Protein AF-A0A812M7G9-F1 (afdb_monomer)

Mean predicted aligned error: 6.74 Å

pLDDT: mean 88.3, std 17.23, range [27.89, 98.81]

Nearest PDB structures (foldseek):
  7xpu-assembly1_A  TM=7.728E-01  e=9.117E-10  Marinactinospora thermotolerans
  7xpt-assembly1_A  TM=7.172E-01  e=1.247E-09  Marinactinospora thermotolerans
  8hl8-assembly1_A  TM=7.188E-01  e=1.817E-09  Marinactinospora thermotolerans

Organism: NCBI:txid1628268

Secondary structure (DSSP, 8-state):
-PPPEE---GGGG-BTTSS---TT--GGGTT-GGGT--PPPP-B-SS--SEEEEEEESS-S--HHHHHHS-S---B--SPTT--S---EE--TTEE----STTEEEPGGGGGGGPPPSSS-HHHHHHHHHHHHHHHHGGGT--EEEEEEEEE-------HHHHHHHTHHHHHHHHHHHHHHHH-----SSHHHHHHHHHHHHHTTTSS-HHHHHHHHHHHHHHHHTT--PPPP-TT----B-TT-----------

Foldseek 3Di:
DDAFAAAFCQVVLPKPFPQAGAALRAPVCSPPCSRYVDDDADFDAPDPFQKEAEFAFFDTRGALVCVVPGDTDMFGPFDDDVPPDGDKDWQDPRYAGFGAPPRMDGHLQLPLLPDWADQAQPSCTRRLSRLLSQLLCVQQLHTYMYTYHPYYDDDDDDPSVVRNVSSVCSHPCSSVSSRCSSPDDDPDQASLVVQLVSQVVCCVVPVHHPVRSVVSVVSSVVCVVVPRDHGGGPPPDNDGQHPPRDDDPDDDDDD

Sequence (255 aa):
TAQPGLLNPYPSFRPTCGHIWPRGFPLDFVQSPQTFNRSLLHAQLSRPPAIQQFLADEDPDVDAIFRLTRPLPCSFQGPGPGEGRPQVVAVPPQFFTPYNAQCTVHLYEAFWGLLLPVTVHGRVSDIWRAYLTQKLLWDVGQVVTFMPSHVVHDRVAHDYLKDFQSEGDLQLKSTALVSFLARWSSDAPTLVERIEQLWAALYMRGFVELGDVRLAQAWIRDLISVGYDFPELQLGKIMWVPADGMPSSDEKHEL

Radius of gyration: 18.34 Å; Cα contacts (8 Å, |Δi|>4): 389; chains: 1; bounding box: 49×48×45 Å

InterPro domains:
  IPR005049 STELLO-like [PF03385] (123-234)
  IPR005049 STELLO-like [PTHR31362] (4-234)

Solvent-accessible surface area (backbone atoms only — not comparable to full-atom values): 14989 Å² total; per-residue (Å²): 132,88,75,55,44,48,46,44,67,55,59,76,34,46,40,72,63,55,87,66,58,49,34,51,48,38,63,94,45,73,84,39,55,83,29,58,70,68,88,84,75,76,74,49,71,98,58,83,63,27,29,40,38,38,40,36,19,42,54,44,72,48,37,34,67,55,64,73,74,45,81,74,65,30,39,53,66,44,46,57,97,89,48,94,54,80,58,68,46,68,50,54,80,76,41,48,59,46,45,64,73,68,65,42,49,66,36,81,83,33,49,86,52,69,61,61,48,74,72,46,48,80,76,36,13,40,35,54,26,30,53,56,36,53,63,53,29,40,44,48,53,43,39,48,27,41,38,54,57,82,44,75,41,90,73,78,90,69,64,47,70,59,48,38,62,52,32,45,63,28,70,74,36,30,56,61,50,49,47,46,57,67,72,58,81,77,87,59,89,44,52,70,56,42,52,54,52,50,43,47,53,35,33,80,68,69,75,41,42,72,68,34,40,54,48,50,53,47,52,53,51,51,39,55,73,75,64,57,80,76,60,64,67,33,80,92,60,81,69,74,48,56,88,80,78,66,84,82,88,66,100,66,98,78,134

Structure (mmCIF, N/CA/C/O backbone):
data_AF-A0A812M7G9-F1
#
_entry.id   AF-A0A812M7G9-F1
#
loop_
_atom_site.group_PDB
_atom_site.id
_atom_site.type_symbol
_atom_site.label_atom_id
_atom_site.label_alt_id
_atom_site.label_comp_id
_atom_site.label_asym_id
_atom_site.label_entity_id
_atom_site.label_seq_id
_atom_site.pdbx_PDB_ins_code
_atom_site.Cartn_x
_atom_site.Cartn_y
_atom_site.Cartn_z
_atom_site.occupancy
_atom_site.B_iso_or_equiv
_atom_site.auth_seq_id
_atom_site.auth_comp_id
_atom_site.auth_asym_id
_atom_site.auth_atom_id
_atom_site.pdbx_PDB_model_num
ATOM 1 N N . THR A 1 1 ? -13.072 18.469 -9.358 1.00 46.44 1 THR A N 1
ATOM 2 C CA . THR A 1 1 ? -12.907 17.145 -8.719 1.00 46.44 1 THR A CA 1
ATOM 3 C C . THR A 1 1 ? -11.446 16.994 -8.350 1.00 46.44 1 THR A C 1
ATOM 5 O O . THR A 1 1 ? -10.609 17.144 -9.229 1.00 46.44 1 THR A O 1
ATOM 8 N N . ALA A 1 2 ? -11.113 16.819 -7.068 1.00 54.00 2 ALA A N 1
ATOM 9 C CA . ALA A 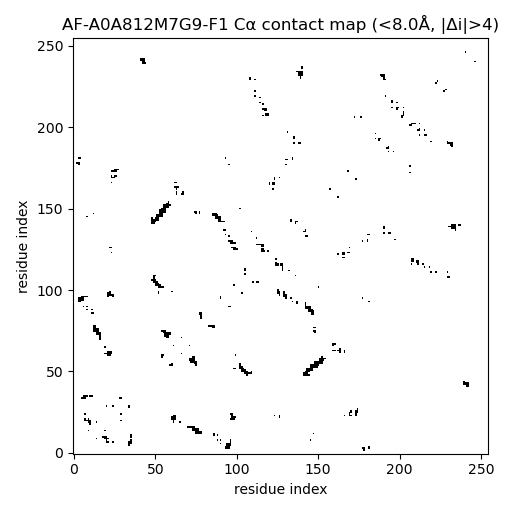1 2 ? -9.714 16.660 -6.664 1.00 54.00 2 ALA A CA 1
ATOM 10 C C . ALA A 1 2 ? -9.183 15.309 -7.175 1.00 54.00 2 ALA A C 1
ATOM 12 O O . ALA A 1 2 ? -9.819 14.275 -6.961 1.00 54.00 2 ALA A O 1
ATOM 13 N N . GLN A 1 3 ? -8.072 15.345 -7.909 1.00 69.25 3 GLN A N 1
ATOM 14 C CA . GLN A 1 3 ? -7.326 14.159 -8.331 1.00 69.25 3 GLN A CA 1
ATOM 15 C C . GLN A 1 3 ? -6.758 13.448 -7.088 1.00 69.25 3 GLN A C 1
ATOM 17 O O . GLN A 1 3 ? -6.395 14.141 -6.134 1.00 69.25 3 GLN A O 1
ATOM 22 N N . PRO A 1 4 ? -6.688 12.104 -7.056 1.00 80.88 4 PRO A N 1
ATOM 23 C CA . PRO A 1 4 ? -6.070 11.402 -5.937 1.00 80.88 4 PRO A CA 1
ATOM 24 C C . PRO A 1 4 ? -4.587 11.776 -5.809 1.00 80.88 4 PRO A C 1
ATOM 26 O O . PRO A 1 4 ? -3.883 11.887 -6.814 1.00 80.88 4 PRO A O 1
ATOM 29 N N . GLY A 1 5 ? -4.098 11.932 -4.577 1.00 92.62 5 GLY A N 1
ATOM 30 C CA . GLY A 1 5 ? -2.663 12.028 -4.330 1.00 92.62 5 GLY A CA 1
ATOM 31 C C . GLY A 1 5 ? -2.001 10.690 -4.654 1.00 92.62 5 GLY A C 1
ATOM 32 O O . GLY A 1 5 ? -2.386 9.649 -4.121 1.00 92.62 5 GLY A O 1
ATOM 33 N N . LEU A 1 6 ? -1.014 10.706 -5.544 1.00 96.81 6 LEU A N 1
ATOM 34 C CA . LEU A 1 6 ? -0.229 9.537 -5.931 1.00 96.81 6 LEU A CA 1
ATOM 35 C C . LEU A 1 6 ? 1.251 9.868 -5.803 1.00 96.81 6 LEU A C 1
ATOM 37 O O . LEU A 1 6 ? 1.696 10.915 -6.278 1.00 96.81 6 LEU A O 1
ATOM 41 N N . LEU A 1 7 ? 1.997 8.969 -5.168 1.00 95.88 7 LEU A N 1
ATOM 42 C CA . LEU A 1 7 ? 3.441 9.082 -5.003 1.00 95.88 7 LEU A CA 1
ATOM 43 C C . LEU A 1 7 ? 4.091 7.787 -5.479 1.00 95.88 7 LEU A C 1
ATOM 45 O O . LEU A 1 7 ? 3.759 6.708 -4.997 1.00 95.88 7 LEU A O 1
ATOM 49 N N . ASN A 1 8 ? 5.024 7.887 -6.413 1.00 96.44 8 ASN A N 1
ATOM 50 C CA . ASN A 1 8 ? 5.900 6.794 -6.789 1.00 96.44 8 ASN A CA 1
ATOM 51 C C . ASN A 1 8 ? 7.257 7.011 -6.099 1.00 96.44 8 ASN A C 1
ATOM 53 O O . ASN A 1 8 ? 8.002 7.903 -6.510 1.00 96.44 8 ASN A O 1
ATOM 57 N N . PRO A 1 9 ? 7.585 6.232 -5.054 1.00 94.31 9 PRO A N 1
ATOM 58 C CA . PRO A 1 9 ? 8.793 6.444 -4.271 1.00 94.31 9 PRO A CA 1
ATOM 59 C C . PRO A 1 9 ? 10.028 5.814 -4.917 1.00 94.31 9 PRO A C 1
ATOM 61 O O . PRO A 1 9 ? 11.139 6.193 -4.568 1.00 94.31 9 PRO A O 1
ATOM 64 N N . TYR A 1 10 ? 9.876 4.869 -5.856 1.00 94.44 10 TYR A N 1
ATOM 65 C CA . TYR A 1 10 ? 11.010 4.113 -6.400 1.00 94.44 10 TYR A CA 1
ATOM 66 C C . TYR A 1 10 ? 12.091 5.001 -7.047 1.00 94.44 10 TYR A C 1
ATOM 68 O O . TYR A 1 10 ? 13.270 4.738 -6.806 1.00 94.44 10 TYR A O 1
ATOM 76 N N . PRO A 1 11 ? 11.757 6.070 -7.805 1.00 92.44 11 PRO A N 1
ATOM 77 C CA . PRO A 1 11 ? 12.760 6.964 -8.386 1.00 92.44 11 PRO A CA 1
ATOM 78 C C . PRO A 1 11 ? 13.667 7.646 -7.358 1.00 92.44 11 PRO A C 1
ATOM 80 O O . PRO A 1 11 ? 14.820 7.934 -7.675 1.00 92.44 11 PRO A O 1
ATOM 83 N N . SER A 1 12 ? 13.195 7.847 -6.121 1.00 90.38 12 SER A N 1
ATOM 84 C CA . SER A 1 12 ? 14.027 8.379 -5.040 1.00 90.38 12 SER A CA 1
ATOM 85 C C . SER A 1 12 ? 15.227 7.471 -4.757 1.00 90.38 12 SER A C 1
ATOM 87 O O . SER A 1 12 ? 16.313 7.975 -4.525 1.00 90.38 12 SER A O 1
ATOM 89 N N . PHE A 1 13 ? 15.083 6.153 -4.915 1.00 91.25 13 PHE A N 1
ATOM 90 C CA . PHE A 1 13 ? 16.122 5.157 -4.626 1.00 91.25 13 PHE A CA 1
ATOM 91 C C . PHE A 1 13 ? 17.099 4.899 -5.781 1.00 91.25 13 PHE A C 1
ATOM 93 O O . PHE A 1 13 ? 17.851 3.922 -5.747 1.00 91.25 13 PHE A O 1
ATOM 100 N N . ARG A 1 14 ? 17.101 5.771 -6.797 1.00 91.00 14 ARG A N 1
ATOM 101 C CA . ARG A 1 14 ? 18.083 5.790 -7.897 1.00 91.00 14 ARG A CA 1
ATOM 102 C C . ARG A 1 14 ? 18.213 4.418 -8.585 1.00 91.00 14 ARG A C 1
ATOM 104 O O . ARG A 1 14 ? 19.267 3.780 -8.518 1.00 91.00 14 ARG A O 1
ATOM 111 N N . PRO A 1 15 ? 17.123 3.950 -9.217 1.00 93.56 15 PRO A N 1
ATOM 112 C CA . PRO A 1 15 ? 17.086 2.675 -9.929 1.00 93.56 15 PRO A CA 1
ATOM 113 C C . PRO A 1 15 ? 18.051 2.658 -11.124 1.00 93.56 15 PRO A C 1
ATOM 115 O O . PRO A 1 15 ? 18.134 3.623 -11.887 1.00 93.56 15 PRO A O 1
ATOM 118 N N . THR A 1 16 ? 18.730 1.532 -11.349 1.00 95.06 16 THR A N 1
ATOM 119 C CA . THR A 1 16 ? 19.663 1.348 -12.479 1.00 95.06 16 THR A CA 1
ATOM 120 C C . THR A 1 16 ? 18.968 1.226 -13.834 1.00 95.06 16 THR A C 1
ATOM 122 O O . THR A 1 16 ? 19.580 1.488 -14.867 1.00 95.06 16 THR A O 1
ATOM 125 N N . CYS A 1 17 ? 17.685 0.862 -13.846 1.00 94.44 17 CYS A N 1
ATOM 126 C CA . CYS A 1 17 ? 16.910 0.634 -15.063 1.00 94.44 17 CYS A CA 1
ATOM 127 C C . CYS A 1 17 ? 16.175 1.883 -15.585 1.00 94.44 17 CYS A C 1
ATOM 129 O O . CYS A 1 17 ? 15.384 1.781 -16.527 1.00 94.44 17 CYS A O 1
ATOM 131 N N . GLY A 1 18 ? 16.413 3.059 -14.996 1.00 92.94 18 GLY A N 1
ATOM 132 C CA . GLY A 1 18 ? 15.733 4.307 -15.344 1.00 92.94 18 GLY A CA 1
ATOM 133 C C . GLY A 1 18 ? 14.362 4.425 -14.677 1.00 92.94 18 GLY A C 1
ATOM 134 O O . GLY A 1 18 ? 14.199 4.073 -13.516 1.00 92.94 18 GLY A O 1
ATOM 135 N N . HIS A 1 19 ? 13.359 4.933 -15.402 1.00 94.62 19 HIS A N 1
ATOM 136 C CA . HIS A 1 19 ? 12.000 5.102 -14.863 1.00 94.62 19 HIS A CA 1
ATOM 137 C C . HIS A 1 19 ? 11.467 3.784 -14.279 1.00 94.62 19 HIS A C 1
ATOM 139 O O . HIS A 1 19 ? 11.717 2.747 -14.866 1.00 94.62 19 HIS A O 1
ATOM 145 N N . ILE A 1 20 ? 10.744 3.741 -13.172 1.00 96.62 20 ILE A N 1
ATOM 146 C CA . ILE A 1 20 ? 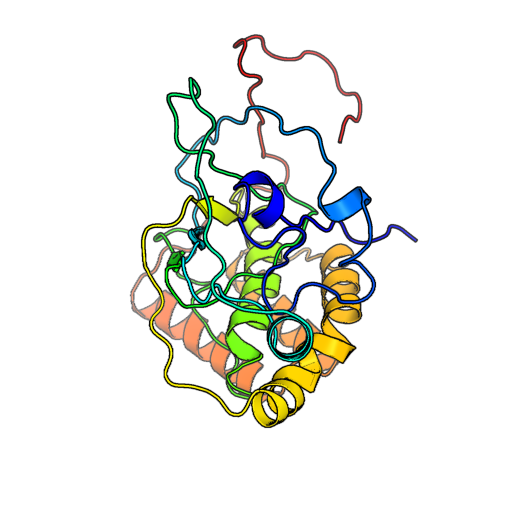10.226 2.477 -12.601 1.00 96.62 20 ILE A CA 1
ATOM 147 C C . ILE A 1 20 ? 9.095 2.817 -11.639 1.00 96.62 20 ILE A C 1
ATOM 149 O O . ILE A 1 20 ? 9.083 3.914 -11.084 1.00 96.62 20 ILE A O 1
ATOM 153 N N . TRP A 1 21 ? 8.150 1.906 -11.442 1.00 97.56 21 TRP A N 1
ATOM 154 C CA . TRP A 1 21 ? 7.032 2.076 -10.520 1.00 97.56 21 TRP A CA 1
ATOM 155 C C . TRP A 1 21 ? 6.683 0.738 -9.851 1.00 97.56 21 TRP A C 1
ATOM 157 O O . TRP A 1 21 ? 6.931 -0.316 -10.443 1.00 97.56 21 TRP A O 1
ATOM 167 N N . PRO A 1 22 ? 6.118 0.763 -8.632 1.00 97.25 22 PRO A N 1
ATOM 168 C CA . PRO A 1 22 ? 5.677 -0.448 -7.948 1.00 97.25 22 PRO A CA 1
ATOM 169 C C . PRO A 1 22 ? 4.498 -1.107 -8.670 1.00 97.25 22 PRO A C 1
ATOM 171 O O . PRO A 1 22 ? 3.661 -0.430 -9.280 1.00 97.25 22 PRO A O 1
ATOM 174 N N . ARG A 1 23 ? 4.389 -2.433 -8.555 1.00 97.62 23 ARG A N 1
ATOM 175 C CA . ARG A 1 23 ? 3.269 -3.197 -9.110 1.00 97.62 23 ARG A CA 1
ATOM 176 C C . ARG A 1 23 ? 1.921 -2.635 -8.656 1.00 97.62 23 ARG A C 1
ATOM 178 O O . ARG A 1 23 ? 1.675 -2.416 -7.474 1.00 97.62 23 ARG A O 1
ATOM 185 N N . GLY A 1 24 ? 1.026 -2.451 -9.623 1.00 97.62 24 GLY A N 1
ATOM 186 C CA . GLY A 1 24 ? -0.335 -1.976 -9.392 1.00 97.62 24 GLY A CA 1
ATOM 187 C C . GLY A 1 24 ? -0.472 -0.468 -9.210 1.00 97.62 24 GLY A C 1
ATOM 188 O O . GLY A 1 24 ? -1.573 -0.005 -8.906 1.00 97.62 24 GLY A O 1
ATOM 189 N N . PHE A 1 25 ? 0.601 0.298 -9.443 1.00 98.25 25 PHE A N 1
ATOM 190 C CA . PHE A 1 25 ? 0.514 1.752 -9.547 1.00 98.25 25 PHE A CA 1
ATOM 191 C C . PHE A 1 25 ? -0.445 2.131 -10.691 1.00 98.25 25 PHE A C 1
ATOM 193 O O . PHE A 1 25 ? -0.408 1.475 -11.733 1.00 98.25 25 PHE A O 1
ATOM 200 N N . PRO A 1 26 ? -1.306 3.157 -10.540 1.00 97.75 26 PRO A N 1
ATOM 201 C CA . PRO A 1 26 ? -2.232 3.561 -11.596 1.00 97.75 26 PRO A CA 1
ATOM 202 C C . PRO A 1 26 ? -1.511 3.846 -12.921 1.00 97.75 26 PRO A C 1
ATOM 204 O O . PRO A 1 26 ? -0.692 4.764 -13.008 1.00 97.75 26 PRO A O 1
ATOM 207 N N . LEU A 1 27 ? -1.798 3.040 -13.949 1.00 96.50 27 LEU A N 1
ATOM 208 C CA . LEU A 1 27 ? -1.059 3.051 -15.219 1.00 96.50 27 LEU A CA 1
ATOM 209 C C . LEU A 1 27 ? -1.180 4.371 -15.983 1.00 96.50 27 LEU A C 1
ATOM 211 O O . LEU A 1 27 ? -0.235 4.792 -16.641 1.00 96.50 27 LEU A O 1
ATOM 215 N N . ASP A 1 28 ? -2.307 5.063 -15.864 1.00 95.50 28 ASP A N 1
ATOM 216 C CA . ASP A 1 28 ? -2.516 6.399 -16.428 1.00 95.50 28 ASP A CA 1
ATOM 217 C C . ASP A 1 28 ? -1.677 7.491 -15.738 1.00 95.50 28 ASP A C 1
ATOM 219 O O . ASP A 1 28 ? -1.545 8.595 -16.267 1.00 95.50 28 ASP A O 1
ATOM 223 N N . PHE A 1 29 ? -1.036 7.174 -14.608 1.00 96.19 29 PHE A N 1
ATOM 224 C CA . PHE A 1 29 ? -0.162 8.080 -13.867 1.00 96.19 29 PHE A CA 1
ATOM 225 C C . PHE A 1 29 ? 1.314 7.677 -13.872 1.00 96.19 29 PHE A C 1
ATOM 227 O O . PHE A 1 29 ? 2.135 8.471 -13.413 1.00 96.19 29 PHE A O 1
ATOM 234 N N . VAL A 1 30 ? 1.706 6.516 -14.416 1.00 95.69 30 VAL A N 1
ATOM 235 C CA . VAL A 1 30 ? 3.122 6.088 -14.367 1.00 95.69 30 VAL A CA 1
ATOM 236 C C . VAL A 1 30 ? 4.045 7.069 -15.087 1.00 95.69 30 VAL A C 1
ATOM 238 O O . VAL A 1 30 ? 5.176 7.245 -14.663 1.00 95.69 30 VAL A O 1
ATOM 241 N N . GLN A 1 31 ? 3.578 7.749 -16.138 1.00 95.12 31 GLN A N 1
ATOM 242 C CA . GLN A 1 31 ? 4.352 8.768 -16.865 1.00 95.12 31 GLN A CA 1
ATOM 243 C C . GLN A 1 31 ? 4.171 10.188 -16.309 1.00 95.12 31 GLN A C 1
ATOM 245 O O . GLN A 1 31 ? 4.804 11.119 -16.798 1.00 95.12 31 GLN A O 1
ATOM 250 N N . SER A 1 32 ? 3.303 10.379 -15.313 1.00 94.94 32 SER A N 1
ATOM 251 C CA . SER A 1 32 ? 2.969 11.694 -14.767 1.00 94.94 32 SER A CA 1
ATOM 252 C C . SER A 1 32 ? 4.104 12.204 -13.872 1.00 94.94 32 SER A C 1
ATOM 254 O O . SER A 1 32 ? 4.297 11.648 -12.783 1.00 94.94 32 SER A O 1
ATOM 256 N N . PRO A 1 33 ? 4.839 13.271 -14.258 1.00 92.38 33 PRO A N 1
ATOM 257 C CA . PRO A 1 33 ? 5.947 13.786 -13.453 1.00 92.38 33 PRO A CA 1
ATOM 258 C C . PRO A 1 33 ? 5.509 14.214 -12.054 1.00 92.38 33 PRO A C 1
ATOM 260 O O . PRO A 1 33 ? 6.292 14.150 -11.116 1.00 92.38 33 PRO A O 1
ATOM 263 N N . GLN A 1 34 ? 4.240 14.579 -11.873 1.00 91.56 34 GLN A N 1
ATOM 264 C CA . GLN A 1 34 ? 3.671 14.941 -10.577 1.00 91.56 34 GLN A CA 1
ATOM 265 C C . GLN A 1 34 ? 3.667 13.781 -9.569 1.00 91.56 34 GLN A C 1
ATOM 267 O O . GLN A 1 34 ? 3.427 14.021 -8.387 1.00 91.56 34 GLN A O 1
ATOM 272 N N . THR A 1 35 ? 3.911 12.541 -9.992 1.00 92.81 35 THR A N 1
ATOM 273 C CA . THR A 1 35 ? 3.952 11.388 -9.081 1.00 92.81 35 THR A CA 1
ATOM 274 C C . THR A 1 35 ? 5.352 11.035 -8.592 1.00 92.81 35 THR A C 1
ATOM 276 O O . THR A 1 35 ? 5.464 10.405 -7.548 1.00 92.81 35 THR A O 1
ATOM 279 N N . PHE A 1 36 ? 6.414 11.450 -9.290 1.00 89.88 36 PHE A N 1
ATOM 280 C CA . PHE A 1 36 ? 7.799 11.079 -8.950 1.00 89.88 36 PHE A CA 1
ATOM 281 C C . PHE A 1 36 ? 8.791 12.247 -8.935 1.00 89.88 36 PHE A C 1
ATOM 283 O O . PHE A 1 36 ? 9.847 12.145 -8.320 1.00 89.88 36 PHE A O 1
ATOM 290 N N . ASN A 1 37 ? 8.472 13.364 -9.587 1.00 87.56 37 ASN A N 1
ATOM 291 C CA . ASN A 1 37 ? 9.276 14.580 -9.564 1.00 87.56 37 ASN A CA 1
ATOM 292 C C . ASN A 1 37 ? 8.759 15.506 -8.455 1.00 87.56 37 ASN A C 1
ATOM 294 O O . ASN A 1 37 ? 8.019 16.463 -8.701 1.00 87.56 37 ASN A O 1
ATOM 298 N N . ARG A 1 38 ? 9.085 15.152 -7.210 1.00 81.94 38 ARG A N 1
ATOM 299 C CA . ARG A 1 38 ? 8.689 15.879 -5.999 1.00 81.94 38 ARG A CA 1
ATOM 300 C C . ARG A 1 38 ? 9.917 16.184 -5.153 1.00 81.94 38 ARG A C 1
ATOM 302 O O . ARG A 1 38 ? 10.809 15.348 -5.030 1.00 81.94 38 ARG A O 1
ATOM 309 N N . SER A 1 39 ? 9.927 17.360 -4.535 1.00 82.00 39 SER A N 1
ATOM 310 C CA . SER A 1 39 ? 10.903 17.685 -3.498 1.00 82.00 39 SER A CA 1
ATOM 311 C C . SER A 1 39 ? 10.599 16.862 -2.252 1.00 82.00 39 SER A C 1
ATOM 313 O O . SER A 1 39 ? 9.470 16.867 -1.765 1.00 82.00 39 SER A O 1
ATOM 315 N N . LEU A 1 40 ? 11.601 16.153 -1.740 1.00 79.69 40 LEU A N 1
ATOM 316 C CA . LEU A 1 40 ? 11.482 15.432 -0.479 1.00 79.69 40 LEU A CA 1
ATOM 317 C C . LEU A 1 40 ? 11.735 16.397 0.678 1.00 79.69 40 LEU A C 1
ATOM 319 O O . LEU A 1 40 ? 12.740 17.109 0.690 1.00 79.69 40 LEU A O 1
ATOM 323 N N . LEU A 1 41 ? 10.829 16.401 1.650 1.00 83.19 41 LEU A N 1
ATOM 324 C CA . LEU A 1 41 ? 10.987 17.140 2.896 1.00 83.19 41 LEU A CA 1
ATOM 325 C C . LEU A 1 41 ? 11.454 16.189 3.996 1.00 83.19 41 LEU A C 1
ATOM 327 O O . LEU A 1 41 ? 11.050 15.026 4.046 1.00 83.19 41 LEU A O 1
ATOM 331 N N . HIS A 1 42 ? 12.307 16.691 4.887 1.00 83.06 42 HIS A N 1
ATOM 332 C CA . HIS A 1 42 ? 12.662 15.949 6.087 1.00 83.06 42 HIS A CA 1
ATOM 333 C C . HIS A 1 42 ? 11.445 15.868 6.998 1.00 83.06 42 HIS A C 1
ATOM 335 O O . HIS A 1 42 ? 10.834 16.882 7.330 1.00 83.06 42 HIS A O 1
ATOM 341 N N . ALA A 1 43 ? 11.131 14.650 7.414 1.00 82.12 43 ALA 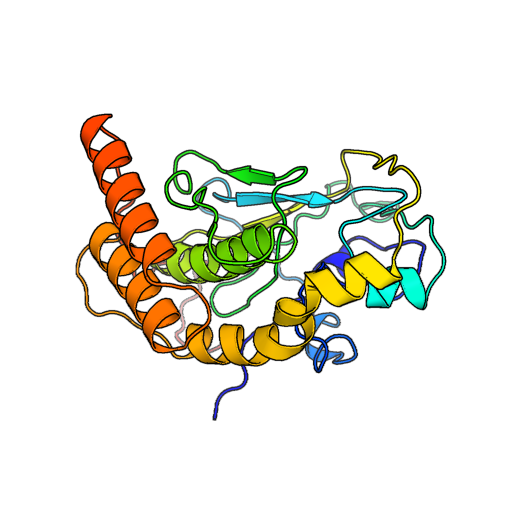A N 1
ATOM 342 C CA . ALA A 1 43 ? 10.050 14.374 8.330 1.00 82.12 43 ALA A CA 1
ATOM 343 C C . ALA A 1 43 ? 10.574 13.664 9.570 1.00 82.12 43 ALA A C 1
ATOM 345 O O . ALA A 1 43 ? 11.372 12.730 9.476 1.00 82.12 43 ALA A O 1
ATOM 346 N N . GLN A 1 44 ? 10.057 14.068 10.724 1.00 83.62 44 GLN A N 1
ATOM 347 C CA . GLN A 1 44 ? 10.208 13.327 11.962 1.00 83.62 44 GLN A CA 1
ATOM 348 C C . GLN A 1 44 ? 8.866 12.703 12.330 1.00 83.62 44 GLN A C 1
ATOM 350 O O . GLN A 1 44 ? 7.882 13.406 12.548 1.00 83.62 44 GLN A O 1
ATOM 355 N N . LEU A 1 45 ? 8.831 11.373 12.390 1.00 83.00 45 LEU A N 1
ATOM 356 C CA . LEU A 1 45 ? 7.676 10.637 12.888 1.00 83.00 45 LEU A CA 1
ATOM 357 C C . LEU A 1 45 ? 7.772 10.536 14.414 1.00 83.00 45 LEU A C 1
ATOM 359 O O . LEU A 1 45 ? 8.849 10.294 14.961 1.00 83.00 45 LEU A O 1
ATOM 363 N N . SER A 1 46 ? 6.646 10.701 15.107 1.00 84.06 46 SER A N 1
ATOM 364 C CA . SER A 1 46 ? 6.567 10.581 16.572 1.00 84.06 46 SER A CA 1
ATOM 365 C C . SER A 1 46 ? 6.783 9.149 17.077 1.00 84.06 46 SER A C 1
ATOM 367 O O . SER A 1 46 ? 7.056 8.939 18.256 1.00 84.06 46 SER A O 1
ATOM 369 N N . ARG A 1 47 ? 6.664 8.166 16.182 1.00 88.12 47 ARG A N 1
ATOM 370 C CA . ARG A 1 47 ? 6.815 6.731 16.428 1.00 88.12 47 ARG A CA 1
ATOM 371 C C . ARG A 1 47 ? 7.279 6.024 15.149 1.00 88.12 47 ARG A C 1
ATOM 373 O O . ARG A 1 47 ? 7.189 6.620 14.072 1.00 88.12 47 ARG A O 1
ATOM 380 N N . PRO A 1 48 ? 7.770 4.775 15.233 1.00 91.88 48 PRO A N 1
ATOM 381 C CA . PRO A 1 48 ? 8.146 4.012 14.049 1.00 91.88 48 PRO A CA 1
ATOM 382 C C . PRO A 1 48 ? 6.984 3.895 13.045 1.00 91.88 48 PRO A C 1
ATOM 384 O O . PRO A 1 48 ? 5.835 3.734 13.470 1.00 91.88 48 PRO A O 1
ATOM 387 N N . PRO A 1 49 ? 7.260 3.953 11.729 1.00 93.88 49 PRO A N 1
ATOM 388 C CA . PRO A 1 49 ? 6.234 3.781 10.708 1.00 93.88 49 PRO A CA 1
ATOM 389 C C . PRO A 1 49 ? 5.654 2.371 10.804 1.00 93.88 49 PRO A C 1
ATOM 391 O O . PRO A 1 49 ? 6.402 1.389 10.842 1.00 93.88 49 PRO A O 1
ATOM 394 N N . ALA A 1 50 ? 4.326 2.271 10.853 1.00 96.69 50 ALA A N 1
ATOM 395 C CA . ALA A 1 50 ? 3.657 1.006 11.128 1.00 96.69 50 ALA A CA 1
ATOM 396 C C . ALA A 1 50 ? 3.822 -0.030 10.007 1.00 96.69 50 ALA A C 1
ATOM 398 O O . ALA A 1 50 ? 3.680 -1.225 10.266 1.00 96.69 50 ALA A O 1
ATOM 399 N N . ILE A 1 51 ? 4.133 0.407 8.783 1.00 98.31 51 ILE A N 1
ATOM 400 C CA . ILE A 1 51 ? 4.398 -0.476 7.644 1.00 98.31 51 ILE A CA 1
ATOM 401 C C . ILE A 1 51 ? 5.669 -0.029 6.930 1.00 98.31 51 ILE A C 1
ATOM 403 O O . ILE A 1 51 ? 5.810 1.135 6.554 1.00 98.31 51 ILE A O 1
ATOM 407 N N . GLN A 1 52 ? 6.577 -0.975 6.713 1.00 97.25 52 GLN A N 1
ATOM 408 C CA . GLN A 1 52 ? 7.873 -0.752 6.079 1.00 97.25 52 GLN A CA 1
ATOM 409 C C . GLN A 1 52 ? 8.019 -1.710 4.899 1.00 97.25 52 GLN A C 1
ATOM 411 O O . GLN A 1 52 ? 8.173 -2.914 5.098 1.00 97.25 52 GLN A O 1
ATOM 416 N N . GLN A 1 53 ? 7.958 -1.182 3.679 1.00 97.12 53 GLN A N 1
ATOM 417 C CA . GLN A 1 53 ? 8.242 -1.929 2.455 1.00 97.12 53 GLN A CA 1
ATOM 418 C C . GLN A 1 53 ? 9.709 -1.719 2.087 1.00 97.12 53 GLN A C 1
AT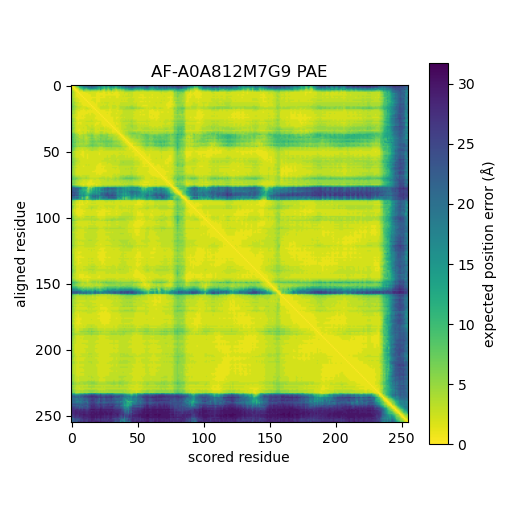OM 420 O O . GLN A 1 53 ? 10.134 -0.600 1.799 1.00 97.12 53 GLN A O 1
ATOM 425 N N . PHE A 1 54 ? 10.480 -2.795 2.053 1.00 95.25 54 PHE A N 1
ATOM 426 C CA . PHE A 1 54 ? 11.839 -2.765 1.532 1.00 95.25 54 PHE A CA 1
ATOM 427 C C . PHE A 1 54 ? 11.817 -3.050 0.035 1.00 95.25 54 PHE A C 1
ATOM 429 O O . PHE A 1 54 ? 11.003 -3.844 -0.450 1.00 95.25 54 PHE A O 1
ATOM 436 N N . LEU A 1 55 ? 12.697 -2.373 -0.696 1.00 94.62 55 LEU A N 1
ATOM 437 C CA . LEU A 1 55 ? 12.911 -2.656 -2.108 1.00 94.62 55 LEU A CA 1
ATOM 438 C C . LEU A 1 55 ? 13.671 -3.977 -2.289 1.00 94.62 55 LEU A C 1
ATOM 440 O O . LEU A 1 55 ? 14.220 -4.539 -1.339 1.00 94.62 55 LEU A O 1
ATOM 444 N N . ALA A 1 56 ? 13.675 -4.470 -3.522 1.00 93.81 56 ALA A N 1
ATOM 445 C CA . ALA A 1 56 ? 14.386 -5.678 -3.900 1.00 93.81 56 ALA A CA 1
ATOM 446 C C . ALA A 1 56 ? 15.202 -5.419 -5.164 1.00 93.81 56 ALA A C 1
ATOM 448 O O . ALA A 1 56 ? 14.687 -4.817 -6.108 1.00 93.81 56 ALA A O 1
ATOM 449 N N . ASP A 1 57 ? 16.449 -5.875 -5.168 1.00 94.56 57 ASP A N 1
ATOM 450 C CA . ASP A 1 57 ? 17.339 -5.777 -6.321 1.00 94.56 57 ASP A CA 1
ATOM 451 C C . ASP A 1 57 ? 17.128 -6.937 -7.305 1.00 94.56 57 ASP A C 1
ATOM 453 O O . ASP A 1 57 ? 16.556 -7.980 -6.967 1.00 94.56 57 ASP A O 1
ATOM 457 N N . GLU A 1 58 ? 17.643 -6.742 -8.518 1.00 93.00 58 GLU A N 1
ATOM 458 C CA . GLU A 1 58 ? 17.581 -7.625 -9.686 1.00 93.00 58 GLU A CA 1
ATOM 459 C C . GLU A 1 58 ? 16.174 -7.800 -10.296 1.00 93.00 58 GLU A C 1
ATOM 461 O O . GLU A 1 58 ? 15.974 -7.404 -11.445 1.00 93.00 58 GLU A O 1
ATOM 466 N N . ASP A 1 59 ? 15.181 -8.307 -9.557 1.00 92.88 59 ASP A N 1
ATOM 467 C CA . ASP A 1 59 ? 13.775 -8.436 -10.007 1.00 92.88 59 ASP A CA 1
ATOM 468 C C . ASP A 1 59 ? 12.809 -7.765 -9.005 1.00 92.88 59 ASP A C 1
ATOM 470 O O . ASP A 1 59 ? 12.126 -8.442 -8.214 1.00 92.88 59 ASP A O 1
ATOM 474 N N . PRO A 1 60 ? 12.757 -6.416 -8.995 1.00 94.25 60 PRO A N 1
ATOM 475 C CA . PRO A 1 60 ? 11.880 -5.667 -8.104 1.00 94.25 60 PRO A CA 1
ATOM 476 C C . PRO A 1 60 ? 10.405 -6.010 -8.323 1.00 94.25 60 PRO A C 1
ATOM 478 O O . PRO A 1 60 ? 9.998 -6.541 -9.358 1.00 94.25 60 PRO A O 1
ATOM 481 N N . ASP A 1 61 ? 9.556 -5.672 -7.351 1.00 94.12 61 ASP A N 1
ATOM 482 C CA . ASP A 1 61 ? 8.111 -5.845 -7.501 1.00 94.12 61 ASP A CA 1
ATOM 483 C C . ASP A 1 61 ? 7.496 -4.771 -8.408 1.00 94.12 61 ASP A C 1
ATOM 485 O O . ASP A 1 61 ? 6.922 -3.770 -7.980 1.00 94.12 61 ASP A O 1
ATOM 489 N N . VAL A 1 62 ? 7.648 -5.013 -9.702 1.00 95.69 62 VAL A N 1
ATOM 490 C CA . VAL A 1 62 ? 7.045 -4.267 -10.802 1.00 95.69 62 VAL A CA 1
ATOM 491 C C . VAL A 1 62 ? 5.925 -5.092 -11.435 1.00 95.69 62 VAL A C 1
ATOM 493 O O . VAL A 1 62 ? 5.838 -6.312 -11.245 1.00 95.69 62 VAL A O 1
ATOM 496 N N . ASP A 1 63 ? 5.044 -4.434 -12.182 1.00 95.44 63 ASP A N 1
ATOM 497 C CA . ASP A 1 63 ? 3.973 -5.120 -12.906 1.00 95.44 63 ASP A CA 1
ATOM 498 C C . ASP A 1 63 ? 4.477 -5.854 -14.161 1.00 95.44 63 ASP A C 1
ATOM 500 O O . ASP A 1 63 ? 5.622 -5.716 -14.608 1.00 95.44 63 ASP A O 1
ATOM 504 N N . ALA A 1 64 ? 3.610 -6.688 -14.729 1.00 95.25 64 ALA A N 1
ATOM 505 C CA . ALA A 1 64 ? 3.907 -7.447 -15.932 1.00 95.25 64 ALA A CA 1
ATOM 506 C C . ALA A 1 64 ? 4.133 -6.545 -17.152 1.00 95.25 64 ALA A C 1
ATOM 508 O O . ALA A 1 64 ? 4.913 -6.914 -18.026 1.00 95.25 64 ALA A O 1
ATOM 509 N N . ILE A 1 65 ? 3.513 -5.359 -17.216 1.00 96.19 65 ILE A N 1
ATOM 510 C CA . ILE A 1 65 ? 3.740 -4.407 -18.313 1.00 96.19 65 ILE A CA 1
ATOM 511 C C . ILE A 1 65 ? 5.196 -3.953 -18.304 1.00 96.19 65 ILE A C 1
ATOM 513 O O . ILE A 1 65 ? 5.842 -3.969 -19.353 1.00 96.19 65 ILE A O 1
ATOM 517 N N . PHE A 1 66 ? 5.742 -3.610 -17.137 1.00 96.25 66 PHE A N 1
ATOM 518 C CA . PHE A 1 66 ? 7.157 -3.293 -16.998 1.00 96.25 66 PHE A CA 1
ATOM 519 C C . PHE A 1 66 ? 8.024 -4.463 -17.478 1.00 96.25 66 PHE A C 1
ATOM 521 O O . PHE A 1 66 ? 8.867 -4.263 -18.351 1.00 96.25 66 PHE A O 1
ATOM 528 N N . ARG A 1 67 ? 7.782 -5.685 -16.977 1.00 93.94 67 ARG A N 1
ATOM 529 C CA . ARG A 1 67 ? 8.583 -6.874 -17.343 1.00 93.94 67 ARG A CA 1
ATOM 530 C C . ARG A 1 67 ? 8.501 -7.231 -18.832 1.00 93.94 67 ARG A C 1
ATOM 532 O O . ARG A 1 67 ? 9.476 -7.700 -19.404 1.00 93.94 67 ARG A O 1
ATOM 539 N N . LEU A 1 68 ? 7.352 -7.003 -19.470 1.00 94.88 68 LEU A N 1
ATOM 540 C CA . LEU A 1 68 ? 7.141 -7.273 -20.897 1.00 94.88 68 LEU A CA 1
ATOM 541 C C . LEU A 1 68 ? 7.775 -6.219 -21.808 1.00 94.88 68 LEU A C 1
ATOM 543 O O . LEU A 1 68 ? 8.097 -6.517 -22.956 1.00 94.88 68 LEU A O 1
ATOM 547 N N . THR A 1 69 ? 7.914 -4.983 -21.330 1.00 95.31 69 THR A N 1
ATOM 548 C CA . THR A 1 69 ? 8.345 -3.851 -22.166 1.00 95.31 69 THR A CA 1
ATOM 549 C C . THR A 1 69 ? 9.773 -3.400 -21.888 1.00 95.31 69 THR A C 1
ATOM 551 O O . THR A 1 69 ? 10.298 -2.567 -22.630 1.00 95.31 69 THR A O 1
ATOM 554 N N . ARG A 1 70 ? 10.416 -3.911 -20.828 1.00 94.19 70 ARG A N 1
ATOM 555 C CA . ARG A 1 70 ? 11.715 -3.424 -20.349 1.00 94.19 70 ARG A CA 1
ATOM 556 C C . ARG A 1 70 ? 12.606 -4.555 -19.841 1.00 94.19 70 ARG A C 1
ATOM 558 O O . ARG A 1 70 ? 12.099 -5.531 -19.297 1.00 94.19 70 ARG A O 1
ATOM 565 N N . PRO A 1 71 ? 13.934 -4.417 -19.989 1.00 90.50 71 PRO A N 1
ATOM 566 C CA . PRO A 1 71 ? 14.869 -5.421 -19.509 1.00 90.50 71 PRO A CA 1
ATOM 567 C C . PRO A 1 71 ? 15.023 -5.383 -17.982 1.00 90.50 71 PRO A C 1
ATOM 569 O O . PRO A 1 71 ? 14.989 -4.319 -17.362 1.00 90.50 71 PRO A O 1
ATOM 572 N N . LEU A 1 72 ? 15.262 -6.566 -17.420 1.00 90.69 72 LEU A N 1
ATOM 573 C CA . LEU A 1 72 ? 15.846 -6.803 -16.098 1.00 90.69 72 LEU A CA 1
ATOM 574 C C . LEU A 1 72 ? 17.311 -7.268 -16.290 1.00 90.69 72 LEU A C 1
ATOM 576 O O . LEU A 1 72 ? 17.636 -7.754 -17.380 1.00 90.69 72 LEU A O 1
ATOM 580 N N . PRO A 1 73 ? 18.205 -7.130 -15.292 1.00 93.62 73 PRO A N 1
ATOM 581 C CA . PRO A 1 73 ? 17.939 -6.749 -13.904 1.00 93.62 73 PRO A CA 1
ATOM 582 C C . PRO A 1 73 ? 17.730 -5.249 -13.665 1.00 93.62 73 PRO A C 1
ATOM 584 O O . PRO A 1 73 ? 18.176 -4.404 -14.444 1.00 93.62 73 PRO A O 1
ATOM 587 N N . CYS A 1 74 ? 17.070 -4.919 -12.554 1.00 94.44 74 CYS A N 1
ATOM 588 C CA . CYS A 1 74 ? 17.018 -3.564 -12.013 1.00 94.44 74 CYS A CA 1
ATOM 589 C C . CYS A 1 74 ? 17.315 -3.564 -10.516 1.00 94.44 74 CYS A C 1
ATOM 591 O O . CYS A 1 74 ? 16.696 -4.305 -9.763 1.00 94.44 74 CYS A O 1
ATOM 593 N N . SER A 1 75 ? 18.219 -2.687 -10.094 1.00 93.62 75 SER A N 1
ATOM 594 C CA . SER A 1 75 ? 18.685 -2.606 -8.708 1.00 93.62 75 SER A CA 1
ATOM 595 C C . SER A 1 75 ? 18.671 -1.150 -8.245 1.00 93.62 75 SER A C 1
ATOM 597 O O . SER A 1 75 ? 18.685 -0.224 -9.066 1.00 93.62 75 SER A O 1
ATOM 599 N N . PHE A 1 76 ? 18.617 -0.928 -6.937 1.00 91.88 76 PHE A N 1
ATOM 600 C CA . PHE A 1 76 ? 18.502 0.394 -6.327 1.00 91.88 76 PHE A CA 1
ATOM 601 C C . PHE A 1 76 ? 19.820 0.785 -5.666 1.00 91.88 76 PHE A C 1
ATOM 603 O O . PHE A 1 76 ? 20.284 0.139 -4.731 1.00 91.88 76 PHE A O 1
ATOM 610 N N . GLN A 1 77 ? 20.426 1.881 -6.120 1.00 84.69 77 GLN A N 1
ATOM 611 C CA . GLN A 1 77 ? 21.774 2.272 -5.688 1.00 84.69 77 GLN A CA 1
ATOM 612 C C . GLN A 1 77 ? 21.831 2.895 -4.277 1.00 84.69 77 GLN A C 1
ATOM 614 O O . GLN A 1 77 ? 22.894 3.344 -3.849 1.00 84.69 77 GLN A O 1
ATOM 619 N N . GLY A 1 78 ? 20.712 2.950 -3.546 1.00 67.88 78 GLY A N 1
ATOM 620 C CA . GLY A 1 78 ? 20.649 3.538 -2.203 1.00 67.88 78 GLY A CA 1
ATOM 621 C C . GLY A 1 78 ? 20.933 5.053 -2.200 1.00 67.88 78 GLY A C 1
ATOM 622 O O . GLY A 1 78 ? 20.700 5.705 -3.222 1.00 67.88 78 GLY A O 1
ATOM 623 N N . PRO A 1 79 ? 21.419 5.645 -1.088 1.00 58.12 79 PRO A N 1
ATOM 624 C CA . PRO A 1 79 ? 21.747 7.075 -0.997 1.00 58.12 79 PRO A CA 1
ATOM 625 C C . PRO A 1 79 ? 23.053 7.439 -1.725 1.00 58.12 79 PRO A C 1
ATOM 627 O O . PRO A 1 79 ? 23.914 6.586 -1.967 1.00 58.12 79 PRO A O 1
ATOM 630 N N . GLY A 1 80 ? 23.173 8.698 -2.158 1.00 58.84 80 GLY A N 1
ATOM 631 C CA . GLY A 1 80 ? 24.291 9.192 -2.971 1.00 58.84 80 GLY A CA 1
ATOM 632 C C . GLY A 1 80 ? 25.668 9.075 -2.328 1.00 58.84 80 GLY A C 1
ATOM 633 O O . GLY A 1 80 ? 25.769 8.976 -1.107 1.00 58.84 80 GLY A O 1
ATOM 634 N N . PRO A 1 81 ? 26.759 9.120 -3.122 1.00 51.72 81 PRO A N 1
ATOM 635 C CA . PRO A 1 81 ? 28.087 9.313 -2.555 1.00 51.72 81 PRO A CA 1
ATOM 636 C C . PRO A 1 81 ? 28.076 10.561 -1.655 1.00 51.72 81 PRO A C 1
ATOM 638 O O . PRO A 1 81 ? 27.828 11.662 -2.138 1.00 51.72 81 PRO A O 1
ATOM 641 N N . GLY A 1 82 ? 28.310 10.385 -0.350 1.00 57.06 82 GLY A N 1
ATOM 642 C CA . GLY A 1 82 ? 28.297 11.470 0.645 1.00 57.06 82 GLY A CA 1
ATOM 643 C C . GLY A 1 82 ? 27.004 11.619 1.462 1.00 57.06 82 GLY A C 1
ATOM 644 O O . GLY A 1 82 ? 26.999 12.354 2.447 1.00 57.06 82 GLY A O 1
ATOM 645 N N . GLU A 1 83 ? 25.936 10.890 1.136 1.00 62.19 83 GLU A N 1
ATOM 646 C CA . GLU A 1 83 ? 24.695 10.863 1.919 1.00 62.19 83 GLU A CA 1
ATOM 647 C C . GLU A 1 83 ? 24.755 9.713 2.938 1.00 62.19 83 GLU A C 1
ATOM 649 O O . GLU A 1 83 ? 24.425 8.565 2.658 1.00 62.19 83 GLU A O 1
ATOM 654 N N . GLY A 1 84 ? 25.234 10.004 4.150 1.00 51.72 84 GLY A N 1
ATOM 655 C CA . GLY A 1 84 ? 25.505 8.997 5.188 1.00 51.72 84 GLY A CA 1
ATOM 656 C C . GLY A 1 84 ? 24.280 8.330 5.835 1.00 51.72 84 GLY A C 1
ATOM 657 O O . GLY A 1 84 ? 24.439 7.688 6.873 1.00 51.72 84 GLY A O 1
ATOM 658 N N . ARG A 1 85 ? 23.063 8.493 5.296 1.00 56.38 85 ARG A N 1
ATOM 659 C CA . ARG A 1 85 ? 21.838 7.884 5.845 1.00 56.38 85 ARG A CA 1
ATOM 660 C C . ARG A 1 85 ? 21.038 7.192 4.739 1.00 56.38 85 ARG A C 1
ATOM 662 O O . ARG A 1 85 ? 20.851 7.798 3.686 1.00 56.38 85 ARG A O 1
ATOM 669 N N . PRO A 1 86 ? 20.544 5.958 4.962 1.00 60.44 86 PRO A N 1
ATOM 670 C CA . PRO A 1 86 ? 19.642 5.304 4.024 1.00 60.44 86 PRO A CA 1
ATOM 671 C C . PRO A 1 86 ? 18.419 6.191 3.798 1.00 60.44 86 PRO A C 1
ATOM 673 O O . PRO A 1 86 ? 17.780 6.633 4.754 1.00 60.44 86 PRO A O 1
ATOM 676 N N . GLN A 1 87 ? 18.112 6.468 2.534 1.00 76.12 87 GLN A N 1
ATOM 677 C CA . GLN A 1 87 ? 16.940 7.249 2.181 1.00 76.12 87 GLN A CA 1
ATOM 678 C C . GLN A 1 87 ? 15.693 6.450 2.549 1.00 76.12 87 GLN A C 1
ATOM 680 O O . GLN A 1 87 ? 15.452 5.385 1.995 1.00 76.12 87 GLN A O 1
ATOM 685 N N . VAL A 1 88 ? 14.922 6.948 3.508 1.00 88.94 88 VAL A N 1
ATOM 686 C CA . VAL A 1 88 ? 13.598 6.422 3.839 1.00 88.94 88 VAL A CA 1
ATOM 687 C C . VAL A 1 88 ? 12.581 7.376 3.245 1.00 88.94 88 VAL A C 1
ATOM 689 O O . VAL A 1 88 ? 12.650 8.580 3.489 1.00 88.94 88 VAL A O 1
ATOM 692 N N . VAL A 1 89 ? 11.640 6.850 2.466 1.00 91.81 89 VAL A N 1
ATOM 693 C CA . VAL A 1 89 ? 10.581 7.656 1.852 1.00 91.81 89 VAL A CA 1
ATOM 694 C C . VAL A 1 89 ? 9.261 7.308 2.519 1.00 91.81 89 VAL A C 1
ATOM 696 O O . VAL A 1 89 ? 8.714 6.229 2.302 1.00 91.81 89 VAL A O 1
ATOM 699 N N . ALA A 1 90 ? 8.752 8.218 3.346 1.00 93.56 90 ALA A N 1
ATOM 700 C CA . ALA A 1 90 ? 7.406 8.113 3.895 1.00 93.56 90 ALA A CA 1
ATOM 701 C C . ALA A 1 90 ? 6.376 8.557 2.854 1.00 93.56 90 ALA A C 1
ATOM 703 O O . ALA A 1 90 ? 6.544 9.595 2.215 1.00 93.56 90 ALA A O 1
ATOM 704 N N . VAL A 1 91 ? 5.299 7.788 2.709 1.00 94.44 91 VAL A N 1
ATOM 705 C CA . VAL A 1 91 ? 4.140 8.195 1.913 1.00 94.44 91 VAL A CA 1
ATOM 706 C C . VAL A 1 91 ? 3.257 9.078 2.798 1.00 94.44 91 VAL A C 1
ATOM 708 O O . VAL A 1 91 ? 2.735 8.583 3.803 1.00 94.44 91 VAL A O 1
ATOM 711 N N . PRO A 1 92 ? 3.105 10.378 2.489 1.00 90.88 92 PRO A N 1
ATOM 712 C CA . PRO A 1 92 ? 2.315 11.268 3.323 1.00 90.88 92 PRO A CA 1
ATOM 713 C C . PRO A 1 92 ? 0.817 10.922 3.241 1.00 90.88 92 PRO A C 1
ATOM 715 O O . PRO A 1 92 ? 0.359 10.320 2.265 1.00 90.88 92 PRO A O 1
ATOM 718 N N . PRO A 1 93 ? 0.017 11.326 4.240 1.00 90.56 93 PRO A N 1
ATOM 719 C CA . PRO A 1 93 ? -1.436 11.215 4.186 1.00 90.56 93 PRO A CA 1
ATOM 720 C C . PRO A 1 93 ? -1.998 11.842 2.918 1.00 90.56 93 PRO A C 1
ATOM 722 O O . PRO A 1 93 ? -1.460 12.826 2.419 1.00 90.56 93 PRO A O 1
ATOM 725 N N . GLN A 1 94 ? -3.120 11.308 2.435 1.00 91.44 94 GLN A N 1
ATOM 726 C CA . GLN A 1 94 ? -3.766 11.714 1.177 1.00 91.44 94 GLN A CA 1
ATOM 727 C C . GLN A 1 94 ? -3.006 11.305 -0.096 1.00 91.44 94 GLN A C 1
ATOM 729 O O . GLN A 1 94 ? -3.555 11.463 -1.188 1.00 91.44 94 GLN A O 1
ATOM 734 N N . PHE A 1 95 ? -1.809 10.722 0.025 1.00 95.25 95 PHE A N 1
ATOM 735 C CA . PHE A 1 95 ? -1.094 10.090 -1.078 1.00 95.25 95 PHE A CA 1
ATOM 736 C C . PHE A 1 95 ? -1.140 8.571 -0.965 1.00 95.25 95 PHE A C 1
ATOM 738 O O . PHE A 1 95 ? -1.032 8.008 0.120 1.00 95.25 95 PHE A O 1
ATOM 745 N N . PHE A 1 96 ? -1.272 7.905 -2.107 1.00 97.81 96 PHE A N 1
ATOM 746 C CA . PHE A 1 96 ? -1.262 6.453 -2.190 1.00 97.81 96 PHE A CA 1
ATOM 747 C C . PHE A 1 96 ? -0.056 5.939 -2.975 1.00 97.81 96 PHE A C 1
ATOM 749 O O . PHE A 1 96 ? 0.304 6.482 -4.026 1.00 97.81 96 PHE A O 1
ATOM 756 N N . THR A 1 97 ? 0.485 4.817 -2.504 1.00 97.94 97 THR A N 1
ATOM 757 C CA . THR A 1 97 ? 1.508 4.028 -3.193 1.00 97.94 97 THR A CA 1
ATOM 758 C C . THR A 1 97 ? 1.259 2.544 -2.927 1.00 97.94 97 THR A C 1
ATOM 760 O O . THR A 1 97 ? 1.223 2.141 -1.769 1.00 97.94 97 THR A O 1
ATOM 763 N N . PRO A 1 98 ? 1.102 1.684 -3.940 1.00 97.75 98 PRO A N 1
ATOM 764 C CA . PRO A 1 98 ? 0.944 0.259 -3.691 1.00 97.75 98 PRO A CA 1
ATOM 765 C C . PRO A 1 98 ? 2.230 -0.339 -3.107 1.00 97.75 98 PRO A C 1
ATOM 767 O O . PRO A 1 98 ? 3.337 0.084 -3.438 1.00 97.75 98 PRO A O 1
ATOM 770 N N . TYR A 1 99 ? 2.069 -1.337 -2.245 1.00 97.88 99 TYR A N 1
ATOM 771 C CA . TYR A 1 99 ? 3.155 -2.128 -1.677 1.00 97.88 99 TYR A CA 1
ATOM 772 C C . TYR A 1 99 ? 2.713 -3.600 -1.647 1.00 97.88 99 TYR A C 1
ATOM 774 O O . TYR A 1 99 ? 1.517 -3.892 -1.584 1.00 97.88 99 TYR A O 1
ATOM 782 N N . ASN A 1 100 ? 3.646 -4.540 -1.735 1.00 95.00 100 ASN A N 1
ATOM 783 C CA . ASN A 1 100 ? 3.330 -5.966 -1.832 1.00 95.00 100 ASN A CA 1
ATOM 784 C C . ASN A 1 100 ? 3.534 -6.678 -0.484 1.00 95.00 100 ASN A C 1
ATOM 786 O O . ASN A 1 100 ? 3.784 -6.062 0.556 1.00 95.00 100 ASN A O 1
ATOM 790 N N . ALA A 1 101 ? 3.324 -7.992 -0.453 1.00 94.81 101 ALA A N 1
ATOM 791 C CA . ALA A 1 101 ? 3.535 -8.790 0.758 1.00 94.81 101 ALA A CA 1
ATOM 792 C C . ALA A 1 101 ? 5.004 -9.202 0.991 1.00 94.81 101 ALA A C 1
ATOM 794 O O . ALA A 1 101 ? 5.373 -9.576 2.102 1.00 94.81 101 ALA A O 1
ATOM 795 N N . GLN A 1 102 ? 5.840 -9.159 -0.042 1.00 91.88 102 GLN A N 1
ATOM 796 C CA . GLN A 1 102 ? 7.239 -9.573 -0.007 1.00 91.88 102 GLN A CA 1
ATOM 797 C C . GLN A 1 102 ? 8.112 -8.454 0.564 1.00 91.88 102 GLN A C 1
ATOM 799 O O . GLN A 1 102 ? 8.008 -7.297 0.173 1.00 91.88 102 GLN A O 1
ATOM 804 N N . CYS A 1 103 ? 9.016 -8.809 1.476 1.00 94.06 103 CYS A N 1
ATOM 805 C CA . CYS A 1 103 ? 9.915 -7.847 2.114 1.00 94.06 103 CYS A CA 1
ATOM 806 C C . CYS A 1 103 ? 9.176 -6.642 2.740 1.00 94.06 103 CYS A C 1
ATOM 808 O O . CYS A 1 103 ? 9.667 -5.514 2.707 1.00 94.06 103 CYS A O 1
ATOM 810 N N . THR A 1 104 ? 7.998 -6.897 3.321 1.00 97.06 104 THR A N 1
ATOM 811 C CA . THR A 1 104 ? 7.170 -5.896 4.005 1.00 97.06 104 THR A CA 1
ATOM 812 C C . THR A 1 104 ? 7.002 -6.265 5.464 1.00 97.06 104 THR A C 1
ATOM 814 O O . THR A 1 104 ? 6.522 -7.350 5.790 1.00 97.06 104 THR A O 1
ATOM 817 N N . VAL A 1 105 ? 7.351 -5.342 6.353 1.00 97.12 105 VAL A N 1
ATOM 818 C CA . VAL A 1 105 ? 7.151 -5.490 7.795 1.00 97.12 105 VAL A CA 1
ATOM 819 C C . VAL A 1 105 ? 5.914 -4.701 8.202 1.00 97.12 105 VAL A C 1
ATOM 821 O O . VAL A 1 105 ? 5.846 -3.494 7.981 1.00 97.12 105 VAL A O 1
ATOM 824 N N . HIS A 1 106 ? 4.949 -5.382 8.817 1.00 98.06 106 HIS A N 1
ATOM 825 C CA . HIS A 1 106 ? 3.849 -4.755 9.547 1.00 98.06 106 HIS A CA 1
ATOM 826 C C . HIS A 1 106 ? 4.178 -4.789 11.037 1.00 98.06 106 HIS A C 1
ATOM 828 O O . HIS A 1 106 ? 4.340 -5.865 11.615 1.00 98.06 106 HIS A O 1
ATOM 834 N N . LEU A 1 107 ? 4.279 -3.619 11.660 1.00 97.75 107 LEU A N 1
ATOM 835 C CA . LEU A 1 107 ? 4.399 -3.511 13.109 1.00 97.75 107 LEU A CA 1
ATOM 836 C C . LEU A 1 107 ? 3.042 -3.754 13.775 1.00 97.75 107 LEU A C 1
ATOM 838 O O . LEU A 1 107 ? 1.997 -3.723 13.123 1.00 97.75 107 LEU A O 1
ATOM 842 N N . TYR A 1 108 ? 3.063 -3.960 15.093 1.00 97.19 108 TYR A N 1
ATOM 843 C CA . TYR A 1 108 ? 1.871 -4.246 15.894 1.00 97.19 108 TYR A CA 1
ATOM 844 C C . TYR A 1 108 ? 0.718 -3.266 15.625 1.00 97.19 108 TYR A C 1
ATOM 846 O O . TYR A 1 108 ? -0.419 -3.692 15.459 1.00 97.19 108 TYR A O 1
ATOM 854 N N . GLU A 1 109 ? 1.004 -1.971 15.469 1.00 94.56 109 GLU A N 1
ATOM 855 C CA . GLU A 1 109 ? -0.014 -0.940 15.202 1.00 94.56 109 GLU A CA 1
ATOM 856 C C . GLU A 1 109 ? -0.748 -1.090 13.853 1.00 94.56 109 GLU A C 1
ATOM 858 O O . GLU A 1 109 ? -1.835 -0.545 13.679 1.00 94.56 109 GLU A O 1
ATOM 863 N N . ALA A 1 110 ? -0.181 -1.828 12.895 1.00 97.44 110 ALA A N 1
ATOM 864 C CA . ALA A 1 110 ? -0.795 -2.124 11.598 1.00 97.44 110 ALA A CA 1
ATOM 865 C C . ALA A 1 110 ? -1.069 -3.622 11.399 1.00 97.44 110 ALA A C 1
ATOM 867 O O . ALA A 1 110 ? -1.282 -4.067 10.265 1.00 97.44 110 ALA A O 1
ATOM 868 N N . PHE A 1 111 ? -1.064 -4.409 12.479 1.00 98.00 111 PHE A N 1
ATOM 869 C CA . PHE A 1 111 ? -1.301 -5.852 12.423 1.00 98.00 111 PHE A CA 1
ATOM 870 C C . PHE A 1 111 ? -2.693 -6.175 11.862 1.00 98.00 111 PHE A C 1
ATOM 872 O O . PHE A 1 111 ? -2.836 -7.080 11.044 1.00 98.00 111 PHE A O 1
ATOM 879 N N . TRP A 1 112 ? -3.704 -5.361 12.191 1.00 98.06 112 TRP A N 1
ATOM 880 C CA . TRP A 1 112 ? -5.044 -5.452 11.598 1.00 98.06 112 TRP A CA 1
ATOM 881 C C . TRP A 1 112 ? -5.037 -5.377 10.063 1.00 98.06 112 TRP A C 1
ATOM 883 O O . TRP A 1 112 ? -5.887 -5.984 9.413 1.00 98.06 112 TRP A O 1
ATOM 893 N N . GLY A 1 113 ? -4.058 -4.686 9.476 1.00 97.88 113 GLY A N 1
ATOM 894 C CA . GLY A 1 113 ? -3.904 -4.498 8.036 1.00 97.88 113 GLY A CA 1
ATOM 895 C C . GLY A 1 113 ? -3.208 -5.651 7.310 1.00 97.88 113 GLY A C 1
ATOM 896 O O . GLY A 1 113 ? -2.860 -5.482 6.143 1.00 97.88 113 GLY A O 1
ATOM 897 N N . LEU A 1 114 ? -2.955 -6.790 7.969 1.00 98.00 114 LEU A N 1
ATOM 898 C CA . LEU A 1 114 ? -2.363 -7.986 7.349 1.00 98.00 114 LEU A CA 1
ATOM 899 C C . LEU A 1 114 ? -3.335 -8.761 6.452 1.00 98.00 114 LEU A C 1
ATOM 901 O O . LEU A 1 114 ? -2.893 -9.575 5.642 1.00 98.00 114 LEU A O 1
ATOM 905 N N . LEU A 1 115 ? -4.641 -8.524 6.587 1.00 98.31 115 LEU A N 1
ATOM 906 C CA . LEU A 1 115 ? -5.646 -9.303 5.881 1.00 98.31 115 LEU A CA 1
ATOM 907 C C . LEU A 1 115 ? -5.578 -9.112 4.364 1.00 98.31 115 LEU A C 1
ATOM 909 O O . LEU A 1 115 ? -5.711 -8.000 3.856 1.00 98.31 115 LEU A O 1
ATOM 913 N N . LEU A 1 116 ? -5.458 -10.227 3.650 1.00 98.50 116 LEU A N 1
ATOM 914 C CA . LEU A 1 116 ? -5.475 -10.291 2.196 1.00 98.50 116 LEU A CA 1
ATOM 915 C C . LEU A 1 116 ? -6.873 -10.690 1.687 1.00 98.50 116 LEU A C 1
ATOM 917 O O . LEU A 1 116 ? -7.412 -11.686 2.173 1.00 98.50 116 LEU A O 1
ATOM 921 N N . PRO A 1 117 ? -7.461 -9.973 0.708 1.00 98.25 117 PRO A N 1
ATOM 922 C CA . PRO A 1 117 ? -8.667 -10.444 0.034 1.00 98.25 117 PRO A CA 1
ATOM 923 C C . PRO A 1 117 ? -8.368 -11.719 -0.764 1.00 98.25 117 PRO A C 1
ATOM 925 O O . PRO A 1 117 ? -7.357 -11.805 -1.463 1.00 98.25 117 PRO A O 1
ATOM 928 N N . VAL A 1 118 ? -9.254 -12.703 -0.687 1.00 98.25 118 VAL A N 1
ATOM 929 C CA . VAL A 1 118 ? -9.110 -14.024 -1.314 1.00 98.25 118 VAL A CA 1
ATOM 930 C C . VAL A 1 118 ? -10.069 -14.238 -2.483 1.00 98.25 118 VAL A C 1
ATOM 932 O O . VAL A 1 118 ? -9.934 -15.232 -3.193 1.00 98.25 118 VAL A O 1
ATOM 935 N N . THR A 1 119 ? -11.024 -13.328 -2.707 1.00 98.31 119 THR A N 1
ATOM 936 C CA . THR A 1 119 ? -11.946 -13.408 -3.860 1.00 98.31 119 THR A CA 1
ATOM 937 C C . THR A 1 119 ? -11.389 -12.749 -5.124 1.00 98.31 119 THR A C 1
ATOM 939 O O . THR A 1 119 ? -11.963 -12.870 -6.201 1.00 98.31 119 THR A O 1
ATOM 942 N N . VAL A 1 120 ? -10.227 -12.099 -5.016 1.00 98.12 120 VAL A N 1
ATOM 943 C CA 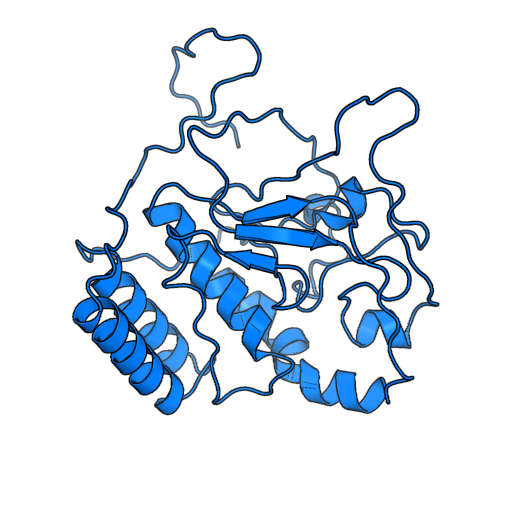. VAL A 1 120 ? -9.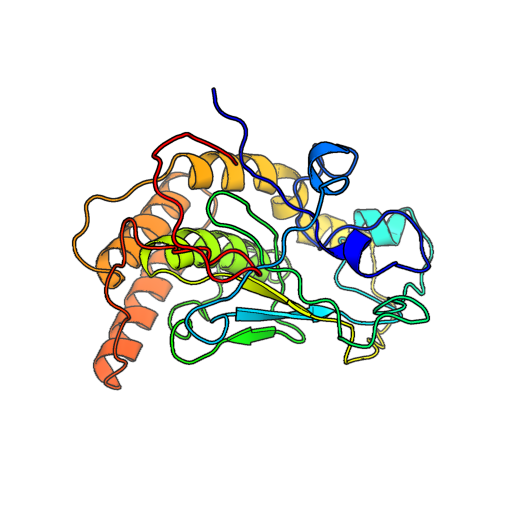458 -11.561 -6.145 1.00 98.12 120 VAL A CA 1
ATOM 944 C C . VAL A 1 120 ? -8.292 -12.483 -6.502 1.00 98.12 120 VAL A C 1
ATOM 946 O O . VAL A 1 120 ? -7.867 -13.321 -5.707 1.00 98.12 120 VAL A O 1
ATOM 949 N N . HIS A 1 121 ? -7.716 -12.307 -7.693 1.00 97.69 121 HIS A N 1
ATOM 950 C CA . HIS A 1 121 ? -6.520 -13.054 -8.078 1.00 97.69 121 HIS A CA 1
ATOM 951 C C . HIS A 1 121 ? -5.353 -12.774 -7.106 1.00 97.69 121 HIS A C 1
ATOM 953 O O . HIS A 1 121 ? -5.156 -11.640 -6.670 1.00 97.69 121 HIS A O 1
ATOM 959 N N . GLY A 1 122 ? -4.519 -13.776 -6.798 1.00 95.62 122 GLY A N 1
ATOM 960 C CA . GLY A 1 122 ? -3.436 -13.637 -5.805 1.00 95.62 122 GLY A CA 1
ATOM 961 C C . GLY A 1 122 ? -2.433 -12.514 -6.113 1.00 95.62 122 GLY A C 1
ATOM 962 O O . GLY A 1 122 ? -1.903 -11.886 -5.206 1.00 95.62 122 GLY A O 1
ATOM 963 N N . ARG A 1 123 ? -2.243 -12.198 -7.400 1.00 94.56 123 ARG A N 1
ATOM 964 C CA . ARG A 1 123 ? -1.423 -11.069 -7.884 1.00 94.56 123 ARG A CA 1
ATOM 965 C C . ARG A 1 123 ? -2.033 -9.678 -7.655 1.00 94.56 123 ARG A C 1
ATOM 967 O O . ARG A 1 123 ? -1.327 -8.693 -7.819 1.00 94.56 123 ARG A O 1
ATOM 974 N N . VAL A 1 124 ? -3.321 -9.611 -7.324 1.00 98.19 124 VAL A N 1
ATOM 975 C CA . VAL A 1 124 ? -4.095 -8.388 -7.036 1.00 98.19 124 VAL A CA 1
ATOM 976 C C . VAL A 1 124 ? -4.230 -8.180 -5.525 1.00 98.19 124 VAL A C 1
ATOM 978 O O . VAL A 1 124 ? -4.274 -7.051 -5.041 1.00 98.19 124 VAL A O 1
ATOM 981 N N . SER A 1 125 ? -4.294 -9.287 -4.786 1.00 98.50 125 SER A N 1
ATOM 982 C CA . SER A 1 125 ? -4.688 -9.342 -3.382 1.00 98.50 125 SER A CA 1
ATOM 983 C C . SER A 1 125 ? -3.881 -8.420 -2.463 1.00 98.50 125 SER A C 1
ATOM 985 O O . SER A 1 125 ? -4.445 -7.580 -1.755 1.00 98.50 125 SER A O 1
ATOM 987 N N . ASP A 1 126 ? -2.554 -8.519 -2.509 1.00 98.06 126 ASP A N 1
ATOM 988 C CA . ASP A 1 126 ? -1.676 -7.746 -1.631 1.00 98.06 126 ASP A CA 1
ATOM 989 C C . ASP A 1 126 ? -1.666 -6.248 -1.944 1.00 98.06 126 ASP A C 1
ATOM 991 O O . ASP A 1 126 ? -1.550 -5.445 -1.011 1.00 98.06 126 ASP A O 1
ATOM 995 N N . ILE A 1 127 ? -1.878 -5.886 -3.211 1.00 98.62 127 ILE A N 1
ATOM 996 C CA . ILE A 1 127 ? -2.010 -4.505 -3.674 1.00 98.62 127 ILE A CA 1
ATOM 997 C C . ILE A 1 127 ? -3.344 -3.888 -3.228 1.00 98.62 127 ILE A C 1
ATOM 999 O O . ILE A 1 127 ? -3.371 -2.750 -2.758 1.00 98.62 127 ILE A O 1
ATOM 1003 N N . TRP A 1 128 ? -4.462 -4.619 -3.311 1.00 98.50 128 TRP A N 1
ATOM 1004 C CA . TRP A 1 128 ? -5.752 -4.130 -2.790 1.00 98.50 128 TRP A CA 1
ATOM 1005 C C . TRP A 1 128 ? -5.705 -3.930 -1.283 1.00 98.50 128 TRP A C 1
ATOM 1007 O O . TRP A 1 128 ? -6.117 -2.874 -0.792 1.00 98.50 128 TRP A O 1
ATOM 1017 N N . ARG A 1 129 ? -5.115 -4.889 -0.562 1.00 98.38 129 ARG A N 1
ATOM 1018 C CA . ARG A 1 129 ? -4.812 -4.735 0.863 1.00 98.38 129 ARG A CA 1
ATOM 1019 C C . ARG A 1 129 ? -3.968 -3.487 1.105 1.00 98.38 129 ARG A C 1
ATOM 1021 O O . ARG A 1 129 ? -4.277 -2.726 2.014 1.00 98.38 129 ARG A O 1
ATOM 1028 N N . ALA A 1 130 ? -2.938 -3.238 0.297 1.00 98.44 130 ALA A N 1
ATOM 1029 C CA . ALA A 1 130 ? -2.071 -2.082 0.489 1.00 98.44 130 ALA A CA 1
ATOM 1030 C C . ALA A 1 130 ? -2.825 -0.751 0.413 1.00 98.44 130 ALA A C 1
ATOM 1032 O O . ALA A 1 130 ? -2.620 0.110 1.271 1.00 98.44 130 ALA A O 1
ATOM 1033 N N . TYR A 1 131 ? -3.706 -0.575 -0.573 1.00 98.56 131 TYR A N 1
ATOM 1034 C CA . TYR A 1 131 ? -4.496 0.651 -0.703 1.00 98.56 131 TYR A CA 1
ATOM 1035 C C . TYR A 1 131 ? -5.524 0.821 0.422 1.00 98.56 131 TYR A C 1
ATOM 1037 O O . TYR A 1 131 ? -5.658 1.920 0.966 1.00 98.56 131 TYR A O 1
ATOM 1045 N N . LEU A 1 132 ? -6.217 -0.260 0.794 1.00 97.94 132 LEU A N 1
ATOM 1046 C CA . LEU A 1 132 ? -7.178 -0.266 1.900 1.00 97.94 132 LEU A CA 1
ATOM 1047 C C . LEU A 1 132 ? -6.492 0.121 3.213 1.00 97.94 132 LEU A C 1
ATOM 1049 O O . LEU A 1 132 ? -6.913 1.065 3.883 1.00 97.94 132 LEU A O 1
ATOM 1053 N N . THR A 1 133 ? -5.406 -0.575 3.548 1.00 98.12 133 THR A N 1
ATOM 1054 C CA . THR A 1 133 ? -4.661 -0.357 4.786 1.00 98.12 133 THR A CA 1
ATOM 1055 C C . THR A 1 133 ? -4.092 1.058 4.836 1.00 98.12 133 THR A C 1
ATOM 1057 O O . THR A 1 133 ? -4.266 1.733 5.845 1.00 98.12 133 THR A O 1
ATOM 1060 N N . GLN A 1 134 ? -3.505 1.567 3.746 1.00 97.50 134 GLN A N 1
ATOM 1061 C CA . GLN A 1 134 ? -3.024 2.956 3.684 1.00 97.50 134 GLN A CA 1
ATOM 1062 C C . GLN A 1 134 ? -4.104 3.978 4.016 1.00 97.50 134 GLN A C 1
ATOM 1064 O O . GLN A 1 134 ? -3.843 4.894 4.791 1.00 97.50 134 GLN A O 1
ATOM 1069 N N . LYS A 1 135 ? -5.315 3.815 3.468 1.00 97.00 135 LYS A N 1
ATOM 1070 C CA . LYS A 1 135 ? -6.409 4.754 3.724 1.00 97.00 135 LYS A CA 1
ATOM 1071 C C . LYS A 1 135 ? -6.726 4.865 5.219 1.00 97.00 135 LYS A C 1
ATOM 1073 O O . LYS A 1 135 ? -6.953 5.968 5.707 1.00 97.00 135 LYS A O 1
ATOM 1078 N N . LEU A 1 136 ? -6.737 3.738 5.926 1.00 97.44 136 LEU A N 1
ATOM 1079 C CA . LEU A 1 136 ? -7.070 3.680 7.351 1.00 97.44 136 LEU A CA 1
ATOM 1080 C C . LEU A 1 136 ? -5.873 3.977 8.267 1.00 97.44 136 LEU A C 1
ATOM 1082 O O . LEU A 1 136 ? -6.075 4.427 9.391 1.00 97.44 136 LEU A O 1
ATOM 1086 N N . LEU A 1 137 ? -4.630 3.808 7.799 1.00 95.94 137 LEU A N 1
ATOM 1087 C CA . LEU A 1 137 ? -3.441 4.217 8.558 1.00 95.94 137 LEU A CA 1
ATOM 1088 C C . LEU A 1 137 ? -3.458 5.713 8.891 1.00 95.94 137 LEU A C 1
ATOM 1090 O O . LEU A 1 137 ? -3.031 6.109 9.976 1.00 95.94 137 LEU A O 1
ATOM 1094 N N . TRP A 1 138 ? -3.993 6.542 7.994 1.00 93.50 138 TRP A N 1
ATOM 1095 C CA . TRP A 1 138 ? -4.101 7.983 8.225 1.00 93.50 138 TRP A CA 1
ATOM 1096 C C . TRP A 1 138 ? -5.018 8.310 9.403 1.00 93.50 138 TRP A C 1
ATOM 1098 O O . TRP A 1 138 ? -4.709 9.211 10.180 1.00 93.50 138 TRP A O 1
ATOM 1108 N N . ASP A 1 139 ? -6.103 7.548 9.566 1.00 93.88 139 ASP A N 1
ATOM 1109 C CA . ASP A 1 139 ? -7.073 7.745 10.645 1.00 93.88 139 ASP A CA 1
ATOM 1110 C C . ASP A 1 139 ? -6.472 7.450 12.019 1.00 93.88 139 ASP A C 1
ATOM 1112 O O . ASP A 1 139 ? -6.957 7.977 13.016 1.00 93.88 13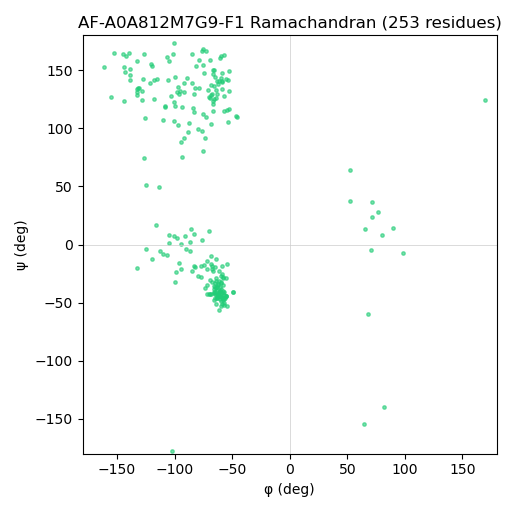9 ASP A O 1
ATOM 1116 N N . VAL A 1 140 ? -5.404 6.653 12.081 1.00 93.94 140 VAL A N 1
ATOM 1117 C CA . VAL A 1 140 ? -4.693 6.335 13.323 1.00 93.94 140 VAL A CA 1
ATOM 1118 C C . VAL A 1 140 ? -3.363 7.061 13.447 1.00 93.94 140 VAL A C 1
ATOM 1120 O O . VAL A 1 140 ? -2.633 6.769 14.382 1.00 93.94 140 VAL A O 1
ATOM 1123 N N . GLY A 1 141 ? -3.033 8.007 12.558 1.00 92.38 141 GLY A N 1
ATOM 1124 C CA . GLY A 1 141 ? -1.789 8.783 12.625 1.00 92.38 141 GLY A CA 1
ATOM 1125 C C . GLY A 1 141 ? -0.538 7.969 12.271 1.00 92.38 141 GLY A C 1
ATOM 1126 O O . GLY A 1 141 ? 0.500 8.120 12.920 1.00 92.38 141 GLY A O 1
ATOM 1127 N N . GLN A 1 142 ? -0.650 7.056 11.305 1.00 94.00 142 GLN A N 1
ATOM 1128 C CA . GLN A 1 142 ? 0.437 6.214 10.807 1.00 94.00 142 GLN A CA 1
ATOM 1129 C C . GLN A 1 142 ? 0.600 6.313 9.287 1.00 94.00 142 GLN A C 1
ATOM 1131 O O . GLN A 1 142 ? -0.276 6.797 8.570 1.00 94.00 142 GLN A O 1
ATOM 1136 N N . VAL A 1 143 ? 1.750 5.847 8.797 1.00 94.81 143 VAL A N 1
ATOM 1137 C CA . VAL A 1 143 ? 2.126 5.899 7.377 1.00 94.81 143 VAL A CA 1
ATOM 1138 C C . VAL A 1 143 ? 2.821 4.616 6.927 1.00 94.81 143 VAL A C 1
ATOM 1140 O O . VAL A 1 143 ? 3.290 3.817 7.741 1.00 94.81 143 VAL A O 1
ATOM 1143 N N . VAL A 1 144 ? 2.906 4.446 5.608 1.00 97.25 144 VAL A N 1
ATOM 1144 C CA . VAL A 1 144 ? 3.792 3.470 4.967 1.00 97.25 144 VAL A CA 1
ATOM 1145 C C . VAL A 1 144 ? 5.117 4.155 4.645 1.00 97.25 144 VAL A C 1
ATOM 1147 O O . VAL A 1 144 ? 5.132 5.288 4.159 1.00 97.25 144 VAL A O 1
ATOM 1150 N N . THR A 1 145 ? 6.228 3.460 4.867 1.00 96.19 145 THR A N 1
ATOM 1151 C CA . THR A 1 145 ? 7.555 3.887 4.408 1.00 96.19 145 THR A CA 1
ATOM 1152 C C . THR A 1 145 ? 8.149 2.894 3.429 1.00 96.19 145 THR A C 1
ATOM 1154 O O . THR A 1 145 ? 8.049 1.684 3.630 1.00 96.19 145 THR A O 1
ATOM 1157 N N . PHE A 1 146 ? 8.830 3.419 2.418 1.00 95.75 146 PHE A N 1
ATOM 1158 C CA . PHE A 1 146 ? 9.703 2.662 1.537 1.00 95.75 146 PHE A CA 1
ATOM 1159 C C . PHE A 1 146 ? 11.143 2.808 2.017 1.00 95.75 146 PHE A C 1
ATOM 1161 O O . PHE A 1 146 ? 11.587 3.903 2.374 1.00 95.75 146 PHE A O 1
ATOM 1168 N N . MET A 1 147 ? 11.847 1.686 2.043 1.00 93.12 147 MET A N 1
ATOM 1169 C CA . MET A 1 147 ? 13.201 1.546 2.563 1.00 93.12 147 MET A CA 1
ATOM 1170 C C . MET A 1 147 ? 14.126 1.049 1.445 1.00 93.12 147 MET A C 1
ATOM 1172 O O . MET A 1 147 ? 13.643 0.393 0.517 1.00 93.12 147 MET A O 1
ATOM 1176 N N . PRO A 1 148 ? 15.446 1.304 1.518 1.00 91.50 148 PRO A N 1
ATOM 1177 C CA . PRO A 1 148 ? 16.386 0.786 0.529 1.00 91.50 148 PRO A CA 1
ATOM 1178 C C . PRO A 1 148 ? 16.335 -0.737 0.408 1.00 91.50 148 PRO A C 1
ATOM 1180 O O . PRO A 1 148 ? 15.823 -1.430 1.290 1.00 91.50 148 PRO A O 1
ATOM 1183 N N . SER A 1 149 ? 16.894 -1.250 -0.686 1.00 88.94 149 SER A N 1
ATOM 1184 C CA . SER A 1 149 ? 16.946 -2.687 -0.917 1.00 88.94 149 SER A CA 1
ATOM 1185 C C . SER A 1 149 ? 17.700 -3.417 0.200 1.00 88.94 149 SER A C 1
ATOM 1187 O O . SER A 1 149 ? 18.773 -2.995 0.642 1.00 88.94 149 SER A O 1
ATOM 1189 N N . HIS A 1 150 ? 17.114 -4.516 0.672 1.00 83.75 150 HIS A N 1
ATOM 1190 C CA . HIS A 1 150 ? 17.730 -5.441 1.633 1.00 83.75 150 HIS A CA 1
ATOM 1191 C C . HIS A 1 150 ? 17.764 -6.883 1.133 1.00 83.75 150 HIS A C 1
ATOM 1193 O O . HIS A 1 150 ? 18.314 -7.754 1.807 1.00 83.75 150 HIS A O 1
ATOM 1199 N N . VAL A 1 151 ? 17.181 -7.141 -0.037 1.00 90.31 151 VAL A N 1
ATOM 1200 C CA . VAL A 1 151 ? 17.065 -8.478 -0.606 1.00 90.31 151 VAL A CA 1
ATOM 1201 C C . VAL A 1 151 ? 17.341 -8.431 -2.100 1.00 90.31 151 VAL A C 1
ATOM 1203 O O . VAL A 1 151 ? 16.976 -7.481 -2.787 1.00 90.31 151 VAL A O 1
ATOM 1206 N N . VAL A 1 152 ? 17.955 -9.495 -2.603 1.00 89.69 152 VAL A N 1
ATOM 1207 C CA . VAL A 1 152 ? 18.026 -9.775 -4.037 1.00 89.69 152 VAL A CA 1
ATOM 1208 C C . VAL A 1 152 ? 16.903 -10.744 -4.359 1.00 89.69 152 VAL A C 1
ATOM 1210 O O . VAL A 1 152 ? 16.751 -11.761 -3.676 1.00 89.69 152 VAL A O 1
ATOM 1213 N N . HIS A 1 153 ? 16.106 -10.429 -5.373 1.00 87.06 153 HIS A N 1
ATOM 1214 C CA . HIS A 1 153 ? 15.016 -11.298 -5.779 1.00 87.06 153 HIS A CA 1
ATOM 1215 C C . HIS A 1 153 ? 15.437 -12.182 -6.948 1.00 87.06 153 HIS A C 1
ATOM 1217 O O . HIS A 1 153 ? 15.452 -11.750 -8.096 1.00 87.06 153 HIS A O 1
ATOM 1223 N N . ASP A 1 154 ? 15.735 -13.444 -6.651 1.00 84.44 154 ASP A N 1
ATOM 1224 C CA . ASP A 1 154 ? 15.965 -14.464 -7.672 1.00 84.44 154 ASP A CA 1
ATOM 1225 C C . ASP A 1 154 ? 14.629 -15.128 -8.043 1.00 84.44 154 ASP A C 1
ATOM 1227 O O . ASP A 1 154 ? 14.118 -15.988 -7.317 1.00 84.44 154 ASP A O 1
ATOM 1231 N N . ARG A 1 155 ? 14.002 -14.660 -9.129 1.00 76.81 155 ARG A N 1
ATOM 1232 C CA . ARG A 1 155 ? 12.753 -15.237 -9.643 1.00 76.81 155 ARG A CA 1
ATOM 1233 C C . ARG A 1 155 ? 13.050 -16.244 -10.747 1.00 76.81 155 ARG A C 1
ATOM 1235 O O . ARG A 1 155 ? 13.727 -15.943 -11.726 1.00 76.81 155 ARG A O 1
ATOM 1242 N N . VAL A 1 156 ? 12.430 -17.419 -10.654 1.00 69.50 156 VAL A N 1
ATOM 1243 C CA . VAL A 1 156 ? 12.354 -18.341 -11.793 1.00 69.50 156 VAL A CA 1
ATOM 1244 C C . VAL A 1 156 ? 11.534 -17.671 -12.893 1.00 69.50 156 VAL A C 1
ATOM 1246 O O . VAL A 1 156 ? 10.468 -17.127 -12.611 1.00 69.50 156 VAL A O 1
ATOM 1249 N N . ALA A 1 157 ? 12.032 -17.711 -14.133 1.00 59.59 157 ALA A N 1
ATOM 1250 C CA . ALA A 1 157 ? 11.406 -17.069 -15.286 1.00 59.59 157 ALA A CA 1
ATOM 1251 C C . ALA A 1 157 ? 9.894 -17.355 -15.342 1.00 59.59 157 ALA A C 1
ATOM 1253 O O . ALA A 1 157 ? 9.460 -18.484 -15.581 1.00 59.59 157 ALA A O 1
ATOM 1254 N N . HIS A 1 158 ? 9.097 -16.315 -15.091 1.00 66.19 158 HIS A N 1
ATOM 1255 C CA . HIS A 1 158 ? 7.646 -16.370 -15.175 1.00 66.19 158 HIS A CA 1
ATOM 1256 C C . HIS A 1 158 ? 7.193 -16.224 -16.631 1.00 66.19 158 HIS A C 1
ATOM 1258 O O . HIS A 1 158 ? 7.844 -15.583 -17.454 1.00 66.19 158 HIS A O 1
ATOM 1264 N N . ASP A 1 159 ? 6.026 -16.783 -16.943 1.00 87.94 159 ASP A N 1
ATOM 1265 C CA . ASP A 1 159 ? 5.297 -16.430 -18.158 1.00 87.94 159 ASP A CA 1
ATOM 1266 C C . ASP A 1 159 ? 4.680 -15.038 -17.957 1.00 87.94 159 ASP A C 1
ATOM 1268 O O . ASP A 1 159 ? 3.588 -14.897 -17.402 1.00 87.94 159 ASP A O 1
ATOM 1272 N N . TYR A 1 160 ? 5.412 -13.994 -18.357 1.00 90.25 160 TYR A N 1
ATOM 1273 C CA . TYR A 1 160 ? 5.003 -12.607 -18.121 1.00 90.25 160 TYR A CA 1
ATOM 1274 C C . TYR A 1 160 ? 3.674 -12.241 -18.797 1.00 90.25 160 TYR A C 1
ATOM 1276 O O . TYR A 1 160 ? 2.985 -11.329 -18.340 1.00 90.25 160 TYR A O 1
ATOM 1284 N N . LEU A 1 161 ? 3.270 -12.962 -19.848 1.00 94.25 161 LEU A N 1
ATOM 1285 C CA . LEU A 1 161 ? 1.972 -12.746 -20.484 1.00 94.25 161 LEU A CA 1
ATOM 1286 C C . LEU A 1 161 ? 0.825 -13.293 -19.622 1.00 94.25 161 LEU A C 1
ATOM 1288 O O . LEU A 1 161 ? -0.224 -12.653 -19.524 1.00 94.25 161 LEU A O 1
ATOM 1292 N N . LYS A 1 162 ? 1.023 -14.436 -18.953 1.00 93.50 162 LYS A N 1
ATOM 1293 C CA . LYS A 1 162 ? 0.067 -14.924 -17.944 1.00 93.50 162 LYS A CA 1
ATOM 1294 C C . LYS A 1 162 ? -0.001 -13.992 -16.744 1.00 93.50 162 LYS A C 1
ATOM 1296 O O . LYS A 1 162 ? -1.097 -13.678 -16.293 1.00 93.50 162 LYS A O 1
ATOM 1301 N N . ASP A 1 163 ? 1.142 -13.501 -16.271 1.00 93.19 163 ASP A N 1
ATOM 1302 C CA . ASP A 1 163 ? 1.178 -12.508 -15.195 1.00 93.19 163 ASP A CA 1
ATOM 1303 C C . ASP A 1 163 ? 0.378 -11.254 -15.559 1.00 93.19 163 ASP A C 1
ATOM 1305 O O . ASP A 1 163 ? -0.409 -10.780 -14.743 1.00 93.19 163 ASP A O 1
ATOM 1309 N N . PHE A 1 164 ? 0.516 -10.766 -16.795 1.00 96.06 164 PHE A N 1
ATOM 1310 C CA . PHE A 1 164 ? -0.273 -9.647 -17.303 1.00 96.06 164 PHE A CA 1
ATOM 1311 C C . PHE A 1 164 ? -1.780 -9.928 -17.233 1.00 96.06 164 PHE A C 1
ATOM 1313 O O . PHE A 1 164 ? -2.524 -9.091 -16.730 1.00 96.06 164 PHE A O 1
ATOM 1320 N N . GLN A 1 165 ? -2.235 -11.112 -17.6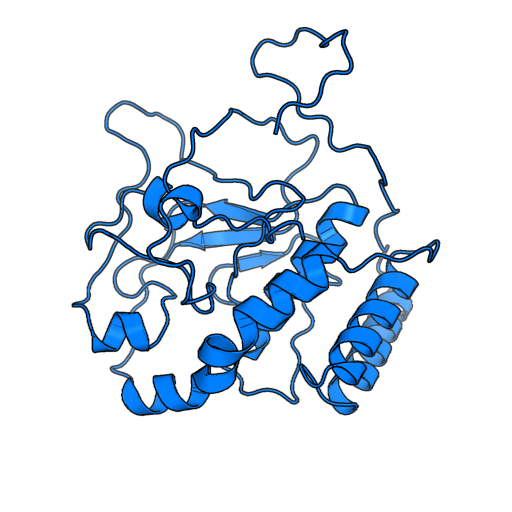54 1.00 96.25 165 GLN A N 1
ATOM 1321 C CA . GLN A 1 165 ? -3.650 -11.503 -17.556 1.00 96.25 165 GLN A CA 1
ATOM 1322 C C . GLN A 1 165 ? -4.129 -11.568 -16.096 1.00 96.25 165 GLN A C 1
ATOM 1324 O O . GLN A 1 165 ? -5.203 -11.071 -15.758 1.00 96.25 165 GLN A O 1
ATOM 1329 N N . SER A 1 166 ? -3.305 -12.137 -15.219 1.00 96.38 166 SER A N 1
ATOM 1330 C CA . SER A 1 166 ? -3.545 -12.269 -13.780 1.00 96.38 166 SER A CA 1
ATOM 1331 C C . SER A 1 166 ? -3.547 -10.941 -13.008 1.00 96.38 166 SER A C 1
ATOM 1333 O O . SER A 1 166 ? -4.038 -10.887 -11.879 1.00 96.38 166 SER A O 1
ATOM 1335 N N . GLU A 1 167 ? -2.979 -9.883 -13.583 1.00 97.12 167 GLU A N 1
ATOM 1336 C CA . GLU A 1 167 ? -2.927 -8.523 -13.036 1.00 97.12 167 GLU A CA 1
ATOM 1337 C C . GLU A 1 167 ? -4.025 -7.600 -13.603 1.00 97.12 167 GLU A C 1
ATOM 1339 O O . GLU A 1 167 ? -4.032 -6.411 -13.283 1.00 97.12 167 GLU A O 1
ATOM 1344 N N . GLY A 1 168 ? -4.957 -8.114 -14.416 1.00 97.19 168 GLY A N 1
ATOM 1345 C CA . GLY A 1 168 ? -5.953 -7.308 -15.139 1.00 97.19 168 GLY A CA 1
ATOM 1346 C C . GLY A 1 168 ? -6.701 -6.286 -14.275 1.00 97.19 168 GLY A C 1
ATOM 1347 O O . GLY A 1 168 ? -6.877 -5.134 -14.671 1.00 97.19 168 GLY A O 1
ATOM 1348 N N . ASP A 1 169 ? -7.074 -6.665 -13.052 1.00 97.75 169 ASP A N 1
ATOM 1349 C CA . ASP A 1 169 ? -7.744 -5.761 -12.112 1.00 97.75 169 ASP A CA 1
ATOM 1350 C C . ASP A 1 169 ? -6.854 -4.599 -11.653 1.00 97.75 169 ASP A C 1
ATOM 1352 O O . ASP A 1 169 ? -7.343 -3.480 -11.515 1.00 97.75 169 ASP A O 1
ATOM 1356 N N . LEU A 1 170 ? -5.549 -4.814 -11.479 1.00 97.75 170 LEU A N 1
ATOM 1357 C CA . LEU A 1 170 ? -4.619 -3.728 -11.157 1.00 97.75 170 LEU A CA 1
ATOM 1358 C C . LEU A 1 170 ? -4.531 -2.734 -12.314 1.00 97.75 170 LEU A C 1
ATOM 1360 O O . LEU A 1 170 ? -4.638 -1.524 -12.130 1.00 97.75 170 LEU A O 1
ATOM 1364 N N . GLN A 1 171 ? -4.395 -3.258 -13.527 1.00 96.00 171 GLN A N 1
ATOM 1365 C CA . GLN A 1 171 ? -4.213 -2.453 -14.731 1.00 96.00 171 GLN A CA 1
ATOM 1366 C C . GLN A 1 171 ? -5.455 -1.604 -15.034 1.00 96.00 171 GLN A C 1
ATOM 1368 O O . GLN A 1 171 ? -5.333 -0.453 -15.447 1.00 96.00 171 GLN A O 1
ATOM 1373 N N . LEU A 1 172 ? -6.649 -2.165 -14.815 1.00 97.06 172 LEU A N 1
ATOM 1374 C CA . LEU A 1 172 ? -7.916 -1.547 -15.212 1.00 97.06 172 LEU A CA 1
ATOM 1375 C C . LEU A 1 172 ? -8.639 -0.814 -14.076 1.00 97.06 172 LEU A C 1
ATOM 1377 O O . LEU A 1 172 ? -9.460 0.061 -14.353 1.00 97.06 172 LEU A O 1
ATOM 1381 N N . LYS A 1 173 ? -8.383 -1.161 -12.806 1.00 98.06 173 LYS A N 1
ATOM 1382 C CA . LYS A 1 173 ? -9.179 -0.668 -11.669 1.00 98.06 173 LYS A CA 1
ATOM 1383 C C . LYS A 1 173 ? -8.387 0.135 -10.635 1.00 98.06 173 LYS A C 1
ATOM 1385 O O . LYS A 1 173 ? -9.035 0.808 -9.832 1.00 98.06 173 LYS A O 1
ATOM 1390 N N . SER A 1 174 ? -7.045 0.151 -10.652 1.00 97.81 174 SER A N 1
ATOM 1391 C CA . SER A 1 174 ? -6.252 0.890 -9.644 1.00 97.81 174 SER A CA 1
ATOM 1392 C C . SER A 1 174 ? -6.628 2.371 -9.567 1.00 97.81 174 SER A C 1
ATOM 1394 O O . SER A 1 174 ? -6.863 2.897 -8.480 1.00 97.81 174 SER A O 1
ATOM 1396 N N . THR A 1 175 ? -6.795 3.046 -10.704 1.00 97.38 175 THR A N 1
ATOM 1397 C CA . THR A 1 175 ? -7.200 4.462 -10.743 1.00 97.38 175 THR A CA 1
ATOM 1398 C C . THR A 1 175 ? -8.568 4.693 -10.113 1.00 97.38 175 THR A C 1
ATOM 1400 O O . THR A 1 175 ? -8.752 5.633 -9.333 1.00 97.38 175 THR A O 1
ATOM 1403 N N . ALA A 1 176 ? -9.534 3.826 -10.426 1.00 97.56 176 ALA A N 1
ATOM 1404 C CA . ALA A 1 176 ? -10.883 3.902 -9.882 1.00 97.56 176 ALA A CA 1
ATOM 1405 C C . ALA A 1 176 ? -10.889 3.651 -8.366 1.00 97.56 176 ALA A C 1
ATOM 1407 O O . ALA A 1 176 ? -11.561 4.383 -7.633 1.00 97.56 176 ALA A O 1
ATOM 1408 N N . LEU A 1 177 ? -10.103 2.673 -7.901 1.00 98.12 177 LEU A N 1
ATOM 1409 C CA . LEU A 1 177 ? -9.940 2.348 -6.486 1.00 98.12 177 LEU A CA 1
ATOM 1410 C C . LEU A 1 177 ? -9.364 3.532 -5.711 1.00 98.12 177 LEU A C 1
ATOM 1412 O O . LEU A 1 177 ? -9.999 4.023 -4.779 1.00 98.12 177 LEU A O 1
ATOM 1416 N N . VAL A 1 178 ? -8.203 4.038 -6.125 1.00 97.62 178 VAL A N 1
ATOM 1417 C CA . VAL A 1 178 ? -7.526 5.155 -5.449 1.00 97.62 178 VAL A CA 1
ATOM 1418 C C . VAL A 1 178 ? -8.402 6.410 -5.476 1.00 97.62 178 VAL A C 1
ATOM 1420 O O . VAL A 1 178 ? -8.551 7.091 -4.462 1.00 97.62 178 VAL A O 1
ATOM 1423 N N . SER A 1 179 ? -9.064 6.691 -6.601 1.00 96.88 179 SER A N 1
ATOM 1424 C CA . SER A 1 179 ? -10.013 7.804 -6.705 1.00 96.88 179 SER A CA 1
ATOM 1425 C C . SER A 1 179 ? -11.167 7.678 -5.709 1.00 96.88 179 SER A C 1
ATOM 1427 O O . SER A 1 179 ? -11.584 8.670 -5.111 1.00 96.88 179 SER A O 1
ATOM 1429 N N . PHE A 1 180 ? -11.709 6.471 -5.539 1.00 97.62 180 PHE A N 1
ATOM 1430 C CA . PHE A 1 180 ? -12.732 6.201 -4.538 1.00 97.62 180 PHE A CA 1
ATOM 1431 C C . PHE A 1 180 ? -12.190 6.413 -3.119 1.00 97.62 180 PHE A C 1
ATOM 1433 O O . PHE A 1 180 ? -12.791 7.176 -2.365 1.00 97.62 180 PHE A O 1
ATOM 1440 N N . LEU A 1 181 ? -11.051 5.810 -2.776 1.00 97.62 181 LEU A N 1
ATOM 1441 C CA . LEU A 1 181 ? -10.455 5.899 -1.439 1.00 97.62 181 LEU A CA 1
ATOM 1442 C C . LEU A 1 181 ? -10.073 7.335 -1.055 1.00 97.62 181 LEU A C 1
ATOM 1444 O O . LEU A 1 181 ? -10.243 7.732 0.099 1.00 97.62 181 LEU A O 1
ATOM 1448 N N . ALA A 1 182 ? -9.626 8.144 -2.018 1.00 96.06 182 ALA A N 1
ATOM 1449 C CA . ALA A 1 182 ? -9.344 9.563 -1.811 1.00 96.06 182 ALA A CA 1
ATOM 1450 C C . ALA A 1 182 ? -10.587 10.347 -1.351 1.00 96.06 182 ALA A C 1
ATOM 1452 O O . ALA A 1 182 ? -10.466 11.285 -0.569 1.00 96.06 182 ALA A O 1
ATOM 1453 N N . ARG A 1 183 ? -11.783 9.943 -1.800 1.00 95.00 183 ARG A N 1
ATOM 1454 C CA . ARG A 1 183 ? -13.066 10.566 -1.426 1.00 95.00 183 ARG A CA 1
ATOM 1455 C C . ARG A 1 183 ? -13.788 9.855 -0.288 1.00 95.00 183 ARG A C 1
ATOM 1457 O O . ARG A 1 183 ? -14.739 10.409 0.251 1.00 95.00 183 ARG A O 1
ATOM 1464 N N . TRP A 1 184 ? -13.397 8.626 0.031 1.00 96.31 184 TRP A N 1
ATOM 1465 C CA . TRP A 1 184 ? -14.027 7.864 1.096 1.00 96.31 184 TRP A CA 1
ATOM 1466 C C . TRP A 1 184 ? -13.710 8.494 2.452 1.00 96.31 184 TRP A C 1
ATOM 1468 O O . TRP A 1 184 ? -12.571 8.878 2.733 1.00 96.31 184 TRP A O 1
ATOM 1478 N N . SER A 1 185 ? -14.727 8.573 3.293 1.00 94.25 185 SER A N 1
ATOM 1479 C CA . SER A 1 185 ? -14.638 8.984 4.685 1.00 94.25 185 SER A CA 1
ATOM 1480 C C . SER A 1 185 ? -15.601 8.134 5.505 1.00 94.25 185 SER A C 1
ATOM 1482 O O . SER A 1 185 ? -16.508 7.500 4.963 1.00 94.25 185 SER A O 1
ATOM 1484 N N . SER A 1 186 ? -15.384 8.125 6.814 1.00 95.06 186 SER A N 1
ATOM 1485 C CA . SER A 1 186 ? -16.250 7.468 7.779 1.00 95.06 186 SER A CA 1
ATOM 1486 C C . SER A 1 186 ? -16.405 8.364 9.003 1.00 95.06 186 SER A C 1
ATOM 1488 O O . SER A 1 186 ? -15.454 9.027 9.431 1.00 95.06 186 SER A O 1
ATOM 1490 N N . ASP A 1 187 ? -17.615 8.390 9.546 1.00 93.88 187 ASP A N 1
ATOM 1491 C CA . ASP A 1 187 ? -17.979 9.000 10.823 1.00 93.88 187 ASP A CA 1
ATOM 1492 C C . ASP A 1 187 ? -17.950 7.988 11.979 1.00 93.88 187 ASP A C 1
ATOM 1494 O O . ASP A 1 187 ? -18.201 8.360 13.124 1.00 93.88 187 ASP A O 1
ATOM 1498 N N . ALA A 1 188 ? -17.599 6.726 11.705 1.00 96.50 188 ALA A N 1
ATOM 1499 C CA . ALA A 1 188 ? -17.548 5.695 12.725 1.00 96.50 188 ALA A CA 1
ATOM 1500 C C . ALA A 1 188 ? -16.501 6.025 13.810 1.00 96.50 188 ALA A C 1
ATOM 1502 O O . ALA A 1 188 ? -15.392 6.486 13.478 1.00 96.50 188 ALA A O 1
ATOM 1503 N N . PRO A 1 189 ? -16.839 5.794 15.094 1.00 95.44 189 PRO A N 1
ATOM 1504 C CA . PRO A 1 189 ? -16.015 6.204 16.226 1.00 95.44 189 PRO A CA 1
ATOM 1505 C C . PRO A 1 189 ? -14.800 5.304 16.473 1.00 95.44 189 PRO A C 1
ATOM 1507 O O . PRO A 1 189 ? -13.866 5.742 17.141 1.00 95.44 189 PRO A O 1
ATOM 1510 N N . THR A 1 190 ? -14.773 4.075 15.946 1.00 97.19 190 THR A N 1
ATOM 1511 C CA . THR A 1 190 ? -13.651 3.143 16.145 1.00 97.19 190 THR A CA 1
ATOM 1512 C C . THR A 1 190 ? -12.982 2.730 14.836 1.00 97.19 190 THR A C 1
ATOM 1514 O O . THR A 1 190 ? -13.608 2.694 13.775 1.00 97.19 190 THR A O 1
ATOM 1517 N N . LEU A 1 191 ? -11.697 2.355 14.904 1.00 97.94 191 LEU A N 1
ATOM 1518 C CA . LEU A 1 191 ? -10.991 1.774 13.758 1.00 97.94 191 LEU A CA 1
ATOM 1519 C C . LEU A 1 191 ? -11.674 0.483 13.276 1.00 97.94 191 LEU A C 1
ATOM 1521 O O . LEU A 1 191 ? -11.776 0.265 12.073 1.00 97.94 191 LEU A O 1
ATOM 1525 N N . VAL A 1 192 ? -12.174 -0.347 14.194 1.00 98.38 192 VAL A N 1
ATOM 1526 C CA . VAL A 1 192 ? -12.857 -1.610 13.872 1.00 98.38 192 VAL A CA 1
ATOM 1527 C C . VAL A 1 192 ? -14.057 -1.377 12.952 1.00 98.38 192 VAL A C 1
ATOM 1529 O O . VAL A 1 192 ? -14.156 -1.998 11.892 1.00 98.38 192 VAL A O 1
ATOM 1532 N N . GLU A 1 193 ? -14.930 -0.435 13.309 1.00 98.25 193 GLU A N 1
ATOM 1533 C CA . GLU A 1 193 ? -16.096 -0.086 12.491 1.00 98.25 193 GLU A CA 1
ATOM 1534 C C . GLU A 1 193 ? -15.681 0.516 11.142 1.00 98.25 193 GLU A C 1
ATOM 1536 O O . GLU A 1 193 ? -16.295 0.219 10.118 1.00 98.25 193 GLU A O 1
ATOM 1541 N N . ARG A 1 194 ? -14.607 1.318 11.104 1.00 98.50 194 ARG A N 1
ATOM 1542 C CA . ARG A 1 194 ? -14.066 1.870 9.850 1.00 98.50 194 ARG A CA 1
ATOM 1543 C C . ARG A 1 194 ? -13.526 0.787 8.921 1.00 98.50 194 ARG A C 1
ATOM 1545 O O . ARG A 1 194 ? -13.765 0.866 7.716 1.00 98.50 194 ARG A O 1
ATOM 1552 N N . ILE A 1 195 ? -12.839 -0.222 9.463 1.00 98.50 195 ILE A N 1
ATOM 1553 C CA . ILE A 1 195 ? -12.373 -1.387 8.699 1.00 98.50 195 ILE A CA 1
ATOM 1554 C C . ILE A 1 195 ? -13.580 -2.092 8.072 1.00 98.50 195 ILE A C 1
ATOM 1556 O O . ILE A 1 195 ? -13.598 -2.301 6.858 1.00 98.50 195 ILE A O 1
ATOM 1560 N N . GLU A 1 196 ? -14.606 -2.409 8.864 1.00 98.25 196 GLU A N 1
ATOM 1561 C CA . GLU A 1 196 ? -15.808 -3.088 8.366 1.00 98.25 196 GLU A CA 1
ATOM 1562 C C . GLU A 1 196 ? -16.539 -2.267 7.291 1.00 98.25 196 GLU A C 1
ATOM 1564 O O . GLU A 1 196 ? -16.851 -2.788 6.213 1.00 98.25 196 GLU A O 1
ATOM 1569 N N . GLN A 1 197 ? -16.748 -0.967 7.532 1.00 98.62 197 GLN A N 1
ATOM 1570 C CA . GLN A 1 197 ? -17.374 -0.067 6.562 1.00 98.62 197 GLN A CA 1
ATOM 1571 C C . GLN A 1 197 ? -16.581 0.019 5.255 1.00 98.62 197 GLN A C 1
ATOM 1573 O O . GLN A 1 197 ? -17.182 0.048 4.178 1.00 98.62 197 GLN A O 1
ATOM 1578 N N . LEU A 1 198 ? -15.246 0.057 5.320 1.00 98.62 198 LEU A N 1
ATOM 1579 C CA . LEU A 1 198 ? -14.414 0.153 4.125 1.00 98.62 198 LEU A CA 1
ATOM 1580 C C . LEU A 1 198 ? -14.464 -1.138 3.295 1.00 98.62 198 LEU A C 1
ATOM 1582 O O . LEU A 1 198 ? -14.638 -1.065 2.076 1.00 98.62 198 LEU A O 1
ATOM 1586 N N . TRP A 1 199 ? -14.404 -2.310 3.934 1.00 98.69 199 TRP A N 1
ATOM 1587 C CA . TRP A 1 199 ? -14.592 -3.598 3.254 1.00 98.69 199 TRP A CA 1
ATOM 1588 C C . TRP A 1 199 ? -15.969 -3.701 2.589 1.00 98.69 199 TRP A C 1
ATOM 1590 O O . TRP A 1 199 ? -16.063 -4.057 1.411 1.00 98.69 199 TRP A O 1
ATOM 1600 N N . ALA A 1 200 ? -17.035 -3.311 3.294 1.00 98.62 200 ALA A N 1
ATOM 1601 C CA . ALA A 1 200 ? -18.378 -3.254 2.719 1.00 98.62 200 ALA A CA 1
ATOM 1602 C C . ALA A 1 200 ? -18.452 -2.273 1.532 1.00 98.62 200 ALA A C 1
ATOM 1604 O O . ALA A 1 200 ? -19.073 -2.567 0.508 1.00 98.62 200 ALA A O 1
ATOM 1605 N N . ALA A 1 201 ? -17.785 -1.119 1.627 1.00 98.69 201 ALA A N 1
ATOM 1606 C CA . ALA A 1 201 ? -17.763 -0.117 0.567 1.00 98.69 201 ALA A CA 1
ATOM 1607 C C . ALA A 1 201 ? -17.012 -0.573 -0.694 1.00 98.69 201 ALA A C 1
ATOM 1609 O O . ALA A 1 201 ? -17.412 -0.175 -1.796 1.00 98.69 201 ALA A O 1
ATOM 1610 N N . LEU A 1 202 ? -15.969 -1.396 -0.544 1.00 98.50 202 LEU A N 1
ATOM 1611 C CA . LEU A 1 202 ? -15.261 -2.040 -1.654 1.00 98.50 202 LEU A CA 1
ATOM 1612 C C . LEU A 1 202 ? -16.122 -3.111 -2.327 1.00 98.50 202 LEU A C 1
ATOM 1614 O O . LEU A 1 202 ? -16.193 -3.138 -3.558 1.00 98.50 202 LEU A O 1
ATOM 1618 N N . TYR A 1 203 ? -16.827 -3.928 -1.538 1.00 98.62 203 TYR A N 1
ATOM 1619 C CA . TYR A 1 203 ? -17.779 -4.915 -2.052 1.00 98.62 203 TYR A CA 1
ATOM 1620 C C . TYR A 1 203 ? -18.897 -4.259 -2.868 1.00 98.62 203 TYR A C 1
ATOM 1622 O O . TYR A 1 203 ? -19.130 -4.635 -4.014 1.00 98.62 203 TYR A O 1
ATOM 1630 N N . MET A 1 204 ? -19.524 -3.201 -2.337 1.00 98.44 204 MET A N 1
ATOM 1631 C CA . MET A 1 204 ? -20.577 -2.454 -3.047 1.00 98.44 204 MET A CA 1
ATOM 1632 C C . MET A 1 204 ? -20.116 -1.859 -4.387 1.00 98.44 204 MET A C 1
ATOM 1634 O O . MET A 1 204 ? -20.946 -1.497 -5.217 1.00 98.44 204 MET A O 1
ATOM 1638 N N . ARG A 1 205 ? -18.802 -1.727 -4.597 1.00 98.12 205 ARG A N 1
ATOM 1639 C CA . ARG A 1 205 ? -18.193 -1.187 -5.821 1.00 98.12 205 ARG A CA 1
ATOM 1640 C C . ARG A 1 205 ? -17.574 -2.260 -6.718 1.00 98.12 205 ARG A C 1
ATOM 1642 O O . ARG A 1 205 ? -17.023 -1.911 -7.756 1.00 98.12 205 ARG A O 1
ATOM 1649 N N . GLY A 1 206 ? -17.663 -3.536 -6.339 1.00 97.88 206 GLY A N 1
ATOM 1650 C CA . GLY A 1 206 ? -17.152 -4.654 -7.134 1.00 97.88 206 GLY A CA 1
ATOM 1651 C C . GLY A 1 206 ? -15.624 -4.755 -7.184 1.00 97.88 206 GLY A C 1
ATOM 1652 O O . GLY A 1 206 ? -15.086 -5.310 -8.142 1.00 97.88 206 GLY A O 1
ATOM 1653 N N . PHE A 1 207 ? -14.913 -4.208 -6.190 1.00 98.44 207 PHE A N 1
ATOM 1654 C CA . PHE A 1 207 ? -13.463 -4.429 -6.058 1.00 98.44 207 PHE A CA 1
ATOM 1655 C C . PHE A 1 207 ? -13.131 -5.780 -5.418 1.00 98.44 207 PHE A C 1
ATOM 1657 O O . PHE A 1 207 ? -12.056 -6.318 -5.663 1.00 98.44 207 PHE A O 1
ATOM 1664 N N . VAL A 1 208 ? -14.046 -6.288 -4.591 1.00 98.56 208 VAL A N 1
ATOM 1665 C CA . VAL A 1 208 ? -13.973 -7.554 -3.851 1.00 98.56 208 VAL A CA 1
ATOM 1666 C C . VAL A 1 208 ? -15.375 -8.159 -3.778 1.00 98.56 208 VAL A C 1
ATOM 1668 O O . VAL A 1 208 ? -16.364 -7.452 -4.000 1.00 98.56 208 VAL A O 1
ATOM 1671 N N . GLU A 1 209 ? -15.491 -9.439 -3.443 1.00 98.56 209 GLU A N 1
ATOM 1672 C CA . GLU A 1 209 ? -16.781 -10.114 -3.286 1.00 98.56 209 GLU A CA 1
ATOM 1673 C C . GLU A 1 209 ? -17.204 -10.247 -1.813 1.00 98.56 209 GLU A C 1
ATOM 1675 O O . GLU A 1 209 ? -16.456 -9.959 -0.876 1.00 98.56 209 GLU A O 1
ATOM 1680 N N . LEU A 1 210 ? -18.430 -10.732 -1.588 1.00 98.44 210 LEU A N 1
ATOM 1681 C CA . LEU A 1 210 ? -19.002 -10.906 -0.248 1.00 98.44 210 LEU A CA 1
ATOM 1682 C C . LEU A 1 210 ? -18.158 -11.830 0.649 1.00 98.44 210 LEU A C 1
ATOM 1684 O O . LEU A 1 210 ? -18.178 -11.688 1.874 1.00 98.44 210 LEU A O 1
ATOM 1688 N N . GLY A 1 211 ? -17.423 -12.772 0.049 1.00 98.62 211 GLY A N 1
ATOM 1689 C CA . GLY A 1 211 ? -16.488 -13.642 0.762 1.00 98.62 211 GLY A CA 1
ATOM 1690 C C . GLY A 1 211 ? -15.420 -12.856 1.524 1.00 98.62 211 GLY A C 1
ATOM 1691 O O . GLY A 1 211 ? -15.169 -13.163 2.688 1.00 98.62 211 GLY A O 1
ATOM 1692 N N . ASP A 1 212 ? -14.881 -11.791 0.928 1.00 98.75 212 ASP A N 1
ATOM 1693 C CA . ASP A 1 212 ? -13.853 -10.960 1.559 1.00 98.75 212 ASP A CA 1
ATOM 1694 C C . ASP A 1 212 ? -14.408 -10.112 2.702 1.00 98.75 212 ASP A C 1
ATOM 1696 O O . ASP A 1 212 ? -13.749 -9.952 3.724 1.00 98.75 212 ASP A O 1
ATOM 1700 N N . VAL A 1 213 ? -15.652 -9.635 2.590 1.00 98.75 213 VAL A N 1
ATOM 1701 C CA . VAL A 1 213 ? -16.319 -8.915 3.691 1.00 98.75 213 VAL A CA 1
ATOM 1702 C C . VAL A 1 213 ? -16.504 -9.836 4.898 1.00 98.75 213 VAL A C 1
ATOM 1704 O O . VAL A 1 213 ? -16.181 -9.467 6.028 1.00 98.75 213 VAL A O 1
ATOM 1707 N N . ARG A 1 214 ? -16.977 -11.068 4.667 1.00 98.75 214 ARG A N 1
ATOM 1708 C CA . ARG A 1 214 ? -17.132 -12.074 5.731 1.00 98.75 214 ARG A CA 1
ATOM 1709 C C . ARG A 1 214 ? -15.790 -12.457 6.348 1.00 98.75 214 ARG A C 1
ATOM 1711 O O . ARG A 1 214 ? -15.716 -12.636 7.564 1.00 98.75 214 ARG A O 1
ATOM 1718 N N . LEU A 1 215 ? -14.750 -12.570 5.522 1.00 98.75 215 LEU A N 1
ATOM 1719 C CA . LEU A 1 215 ? -13.393 -12.849 5.972 1.00 98.75 215 LEU A CA 1
ATOM 1720 C C . LEU A 1 215 ? -12.836 -11.688 6.811 1.00 98.75 215 LEU A C 1
ATOM 1722 O O . LEU A 1 215 ? -12.258 -11.938 7.863 1.00 98.75 215 LEU A O 1
ATOM 1726 N N . ALA A 1 216 ? -13.087 -10.435 6.429 1.00 98.69 216 ALA A N 1
ATOM 1727 C CA . ALA A 1 216 ? -12.713 -9.264 7.221 1.00 98.69 216 ALA A CA 1
ATOM 1728 C C . ALA A 1 216 ? -13.399 -9.226 8.587 1.00 98.69 216 ALA A C 1
ATOM 1730 O O . ALA A 1 216 ? -12.745 -9.001 9.604 1.00 98.69 216 ALA A O 1
ATOM 1731 N N . GLN A 1 217 ? -14.696 -9.527 8.635 1.00 98.75 217 GLN A N 1
ATOM 1732 C CA . GLN A 1 217 ? -15.420 -9.646 9.900 1.00 98.75 217 GLN A CA 1
ATOM 1733 C C . GLN A 1 217 ? -14.881 -10.797 10.767 1.00 98.75 217 GLN A C 1
ATOM 1735 O O . GLN A 1 217 ? -14.842 -10.673 11.989 1.00 98.75 217 GLN A O 1
ATOM 1740 N N . ALA A 1 218 ? -14.475 -11.920 10.162 1.00 98.81 218 ALA A N 1
ATOM 1741 C CA . ALA A 1 218 ? -13.842 -13.024 10.886 1.00 98.81 218 ALA A CA 1
ATOM 1742 C C . ALA A 1 218 ? -12.477 -12.618 11.452 1.00 98.81 218 ALA A C 1
ATOM 1744 O O . ALA A 1 218 ? -12.254 -12.782 12.645 1.00 98.81 218 ALA A O 1
ATOM 1745 N N . TRP A 1 219 ? -11.633 -11.985 10.638 1.00 98.69 219 TRP A N 1
ATOM 1746 C CA . TRP A 1 219 ? -10.330 -11.472 11.054 1.00 98.69 219 TRP A CA 1
ATOM 1747 C C . TRP A 1 219 ? -10.429 -10.494 12.230 1.00 98.69 219 TRP A C 1
ATOM 1749 O O . TRP A 1 219 ? -9.712 -10.637 13.215 1.00 98.69 219 TRP A O 1
ATOM 1759 N N . ILE A 1 220 ? -11.366 -9.543 12.173 1.00 98.62 220 ILE A N 1
ATOM 1760 C CA . ILE A 1 220 ? -11.637 -8.617 13.282 1.00 98.62 220 ILE A CA 1
ATOM 1761 C C . ILE A 1 220 ? -12.015 -9.383 14.556 1.00 98.62 220 ILE A C 1
ATOM 1763 O O . ILE A 1 220 ? -11.480 -9.091 15.625 1.00 98.62 220 ILE A O 1
ATOM 1767 N N . ARG A 1 221 ? -12.927 -10.362 14.461 1.00 98.75 221 ARG A N 1
ATOM 1768 C CA . ARG A 1 221 ? -13.338 -11.171 15.621 1.00 98.75 221 ARG A CA 1
ATOM 1769 C C . ARG A 1 221 ? -12.170 -11.951 16.211 1.00 98.75 221 ARG A C 1
ATOM 1771 O O . ARG A 1 221 ? -12.045 -11.986 17.433 1.00 98.75 221 ARG A O 1
ATOM 1778 N N . ASP A 1 222 ? -11.320 -12.527 15.368 1.00 98.75 222 ASP A N 1
ATOM 1779 C CA . ASP A 1 222 ? -10.146 -13.273 15.813 1.00 98.75 222 ASP A CA 1
ATOM 1780 C C . ASP A 1 222 ? -9.178 -12.352 16.565 1.00 98.75 222 ASP A C 1
ATOM 1782 O O . ASP A 1 222 ? -8.784 -12.679 17.683 1.00 98.75 222 ASP A O 1
ATOM 1786 N N . LEU A 1 223 ? -8.893 -11.159 16.029 1.00 98.62 223 LEU A N 1
ATOM 1787 C CA . LEU A 1 223 ? -8.071 -10.143 16.695 1.00 98.62 223 LEU A CA 1
ATOM 1788 C C . LEU A 1 223 ? -8.630 -9.740 18.064 1.00 98.62 223 LEU A C 1
ATOM 1790 O O . LEU A 1 223 ? -7.893 -9.732 19.050 1.00 98.62 223 LEU A O 1
ATOM 1794 N N . ILE A 1 224 ? -9.935 -9.470 18.151 1.00 98.38 224 ILE A N 1
ATOM 1795 C CA . ILE A 1 224 ? -10.596 -9.168 19.429 1.00 98.38 224 ILE A CA 1
ATOM 1796 C C . ILE A 1 224 ? -10.448 -10.350 20.397 1.00 98.38 224 ILE A C 1
ATOM 1798 O O . ILE A 1 224 ? -10.125 -10.153 21.567 1.00 98.38 224 ILE A O 1
ATOM 1802 N N . SER A 1 225 ? -10.649 -11.581 19.919 1.00 98.56 225 SER A N 1
ATOM 1803 C CA . SER A 1 225 ? -10.606 -12.783 20.761 1.00 98.56 225 SER A CA 1
ATOM 1804 C C . SER A 1 225 ? -9.224 -13.066 21.356 1.00 98.56 225 SER A C 1
ATOM 1806 O O . SER A 1 225 ? -9.138 -13.547 22.485 1.00 98.56 225 SER A O 1
ATOM 1808 N N . VAL A 1 226 ? -8.150 -12.730 20.632 1.00 98.06 226 VAL A N 1
ATOM 1809 C CA . VAL A 1 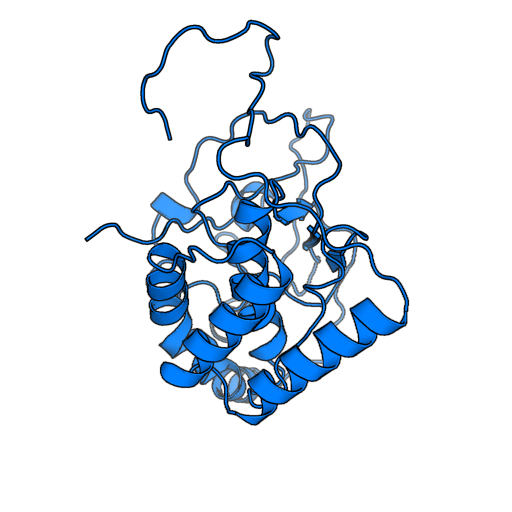226 ? -6.767 -12.884 21.112 1.00 98.06 226 VAL A CA 1
ATOM 1810 C C . VAL A 1 226 ? -6.280 -11.681 21.927 1.00 98.06 226 VAL A C 1
ATOM 1812 O O . VAL A 1 226 ? -5.134 -11.674 22.370 1.00 98.06 226 VAL A O 1
ATOM 1815 N N . GLY A 1 227 ? -7.135 -10.675 22.143 1.00 98.12 227 GLY A N 1
ATOM 1816 C CA . GLY A 1 227 ? -6.811 -9.484 22.926 1.00 98.12 227 GLY A CA 1
ATOM 1817 C C . GLY A 1 227 ? -5.941 -8.468 22.186 1.00 98.12 227 GLY A C 1
ATOM 1818 O O . GLY A 1 227 ? -5.186 -7.743 22.828 1.00 98.12 227 GLY A O 1
ATOM 1819 N N . TYR A 1 228 ? -6.015 -8.421 20.852 1.00 98.38 228 TYR A N 1
ATOM 1820 C CA . TYR A 1 228 ? -5.348 -7.380 20.075 1.00 98.38 228 TYR A CA 1
ATOM 1821 C C . TYR A 1 228 ? -5.935 -6.002 20.403 1.00 98.38 228 TYR A C 1
ATOM 1823 O O . TYR A 1 228 ? -7.144 -5.783 20.299 1.00 98.38 228 TYR A O 1
ATOM 1831 N N . ASP A 1 229 ? -5.056 -5.075 20.767 1.00 97.75 229 ASP A N 1
ATOM 1832 C CA . ASP A 1 229 ? -5.403 -3.690 21.075 1.00 97.75 229 ASP A CA 1
ATOM 1833 C C . ASP A 1 229 ? -5.387 -2.848 19.794 1.00 97.75 229 ASP A C 1
ATOM 1835 O O . ASP A 1 229 ? -4.325 -2.551 19.235 1.00 97.75 229 ASP A O 1
ATOM 1839 N N . PHE A 1 230 ? -6.575 -2.519 19.283 1.00 98.00 230 PHE A N 1
ATOM 1840 C CA . PHE A 1 230 ? -6.717 -1.709 18.077 1.00 98.00 230 PHE A CA 1
ATOM 1841 C C . PHE A 1 230 ? -6.318 -0.254 18.368 1.00 98.00 230 PHE A C 1
ATOM 1843 O O . PHE A 1 230 ? -6.824 0.322 19.330 1.00 98.00 230 PHE A O 1
ATOM 1850 N N . PRO A 1 231 ? -5.494 0.389 17.518 1.00 95.88 231 PRO A N 1
ATOM 1851 C CA . PRO A 1 231 ? -5.128 1.784 17.726 1.00 95.88 231 PRO A CA 1
ATOM 1852 C C . PRO A 1 231 ? -6.340 2.721 17.756 1.00 95.88 231 PRO A C 1
ATOM 1854 O O . PRO A 1 231 ? -7.260 2.607 16.939 1.00 95.88 231 PRO A O 1
ATOM 1857 N N . GLU A 1 232 ? -6.295 3.702 18.656 1.00 94.50 232 GLU A N 1
ATOM 1858 C CA . GLU A 1 232 ? -7.269 4.789 18.695 1.00 94.50 232 GLU A CA 1
ATOM 1859 C C . GLU A 1 232 ? -7.167 5.685 17.453 1.00 94.50 232 GLU A C 1
ATOM 1861 O O . GLU A 1 232 ? -6.092 5.889 16.877 1.00 94.50 232 GLU A O 1
ATOM 1866 N N . LEU A 1 233 ? -8.299 6.271 17.062 1.00 94.19 233 LEU A N 1
ATOM 1867 C CA . LEU A 1 233 ? -8.340 7.241 15.975 1.00 94.19 233 LEU A CA 1
ATOM 1868 C C . LEU A 1 233 ? -7.610 8.532 16.385 1.00 94.19 233 LEU A C 1
ATOM 1870 O O . LEU A 1 233 ? -7.907 9.135 17.414 1.00 94.19 233 LEU A O 1
ATOM 1874 N N . GLN A 1 234 ? -6.693 8.999 15.542 1.00 85.06 234 GLN A N 1
ATOM 1875 C CA . GLN A 1 234 ? -5.917 10.232 15.707 1.00 85.06 234 GLN A CA 1
ATOM 1876 C C . GLN A 1 234 ? -6.281 11.263 14.632 1.00 85.06 234 GLN A C 1
ATOM 1878 O O . GLN A 1 234 ? -5.416 11.837 13.963 1.00 85.06 234 GLN A O 1
ATOM 1883 N N . LEU A 1 235 ? -7.582 11.504 14.458 1.00 67.06 235 LEU A N 1
ATOM 1884 C CA . LEU A 1 235 ? -8.095 12.469 13.487 1.00 67.06 235 LEU A CA 1
ATOM 1885 C C . LEU A 1 235 ? -7.489 13.861 13.762 1.00 67.06 235 LEU A C 1
ATOM 1887 O O . LEU A 1 235 ? -7.716 14.453 14.815 1.00 67.06 235 LEU A O 1
ATOM 1891 N N . GLY A 1 236 ? -6.688 14.368 12.817 1.00 54.62 236 GLY A N 1
ATOM 1892 C CA . GLY A 1 236 ? -6.114 15.720 12.863 1.00 54.62 236 GLY A CA 1
ATOM 1893 C C . GLY A 1 236 ? -4.753 15.888 13.559 1.00 54.62 236 GLY A C 1
ATOM 1894 O O . GLY A 1 236 ? -4.378 17.026 13.827 1.00 54.62 236 GLY A O 1
ATOM 1895 N N . LYS A 1 237 ? -3.991 14.818 13.851 1.00 43.59 237 LYS A N 1
ATOM 1896 C CA . LYS A 1 237 ? -2.686 14.912 14.554 1.00 43.59 237 LYS A CA 1
ATOM 1897 C C . LYS A 1 237 ? -1.509 14.261 13.820 1.00 43.59 237 LYS A C 1
ATOM 1899 O O . LYS A 1 237 ? -0.752 13.498 14.411 1.00 43.59 237 LYS A O 1
ATOM 1904 N N . ILE A 1 238 ? -1.292 14.587 12.549 1.00 49.56 238 ILE A N 1
ATOM 1905 C CA . ILE A 1 238 ? 0.018 14.315 11.937 1.00 49.56 238 ILE A CA 1
ATOM 1906 C C . ILE A 1 238 ? 0.839 15.587 12.081 1.00 49.56 238 ILE A C 1
ATOM 1908 O O . ILE A 1 238 ? 0.778 16.489 11.251 1.00 49.56 238 ILE A O 1
ATOM 1912 N N . MET A 1 239 ? 1.540 15.688 13.212 1.00 42.69 239 MET A N 1
ATOM 1913 C CA . MET A 1 239 ? 2.477 16.780 13.449 1.00 42.69 239 MET A CA 1
ATOM 1914 C C . MET A 1 239 ? 3.773 16.471 12.709 1.00 42.69 239 MET A C 1
ATOM 1916 O O . MET A 1 239 ? 4.599 15.694 13.185 1.00 42.69 239 MET A O 1
ATOM 1920 N N . TRP A 1 240 ? 3.946 17.080 11.542 1.00 51.19 240 TRP A N 1
ATOM 1921 C CA . TRP A 1 240 ? 5.254 17.169 10.911 1.00 51.19 240 TRP A CA 1
ATOM 1922 C C . TRP A 1 240 ? 6.071 18.186 11.700 1.00 51.19 240 TRP A C 1
ATOM 1924 O O . TRP A 1 240 ? 5.758 19.373 11.697 1.00 51.19 240 TRP A O 1
ATOM 1934 N N . VAL A 1 241 ? 7.087 17.724 12.425 1.00 43.47 241 VAL A N 1
ATOM 1935 C CA . VAL A 1 241 ? 8.054 18.628 13.054 1.00 43.47 241 VAL A CA 1
ATOM 1936 C C . VAL A 1 241 ? 9.097 18.973 11.988 1.00 43.47 241 VAL A C 1
ATOM 1938 O O . VAL A 1 241 ? 9.759 18.052 11.497 1.00 43.47 241 VAL A O 1
ATOM 1941 N N . PRO A 1 242 ? 9.245 20.252 11.590 1.00 37.06 242 PRO A N 1
ATOM 1942 C CA . PRO A 1 242 ? 10.318 20.661 10.694 1.00 37.06 242 PRO A CA 1
ATOM 1943 C C . PRO A 1 242 ? 11.671 20.311 11.317 1.00 37.06 242 PRO A C 1
ATOM 1945 O O . PRO A 1 242 ? 11.829 20.378 12.537 1.00 37.06 242 PRO A O 1
ATOM 1948 N N . ALA A 1 243 ? 12.658 19.987 10.482 1.00 42.56 243 ALA A N 1
ATOM 1949 C CA . ALA A 1 243 ? 13.995 19.575 10.919 1.00 42.56 243 ALA A CA 1
ATOM 1950 C C . ALA A 1 243 ? 14.699 20.576 11.868 1.00 42.56 243 ALA A C 1
ATOM 1952 O O . ALA A 1 243 ? 15.627 20.188 12.573 1.00 42.56 243 ALA A O 1
ATOM 1953 N N . ASP A 1 244 ? 14.220 21.823 11.938 1.00 42.59 244 ASP A N 1
ATOM 1954 C CA . ASP A 1 244 ? 14.855 22.925 12.665 1.00 42.59 244 ASP A CA 1
ATOM 1955 C C . ASP A 1 244 ? 14.235 23.228 14.048 1.00 42.59 244 ASP A C 1
ATOM 1957 O O . ASP A 1 244 ? 14.615 24.201 14.697 1.00 42.59 244 ASP A O 1
ATOM 1961 N N . GLY A 1 245 ? 13.295 22.411 14.542 1.00 38.25 245 GLY A N 1
ATOM 1962 C CA . GLY A 1 245 ? 12.862 22.451 15.952 1.00 38.25 245 GLY A CA 1
ATOM 1963 C C . GLY A 1 245 ? 12.142 23.726 16.425 1.00 38.25 245 GLY A C 1
ATOM 1964 O O . GLY A 1 245 ? 11.955 23.903 17.628 1.00 38.25 245 GLY A O 1
ATOM 1965 N N . MET A 1 246 ? 11.708 24.606 15.521 1.00 32.12 246 MET A N 1
ATOM 1966 C CA . MET A 1 246 ? 10.847 25.749 15.849 1.00 32.12 246 MET A CA 1
ATOM 1967 C C . MET A 1 246 ? 9.366 25.367 15.684 1.00 32.12 246 MET A C 1
ATOM 1969 O O . MET A 1 246 ? 8.998 24.833 14.634 1.00 32.12 246 MET A O 1
ATOM 1973 N N . PRO A 1 247 ? 8.487 25.646 16.666 1.00 33.47 247 PRO A N 1
ATOM 1974 C CA . PRO A 1 247 ? 7.052 25.501 16.466 1.00 33.47 247 PRO A CA 1
ATOM 1975 C C . PRO A 1 247 ? 6.584 26.536 15.435 1.00 33.47 247 PRO A C 1
ATOM 1977 O O . PRO A 1 247 ? 6.749 27.739 15.627 1.00 33.47 247 PRO A O 1
ATOM 1980 N N . SER A 1 248 ? 6.005 26.060 14.334 1.00 37.84 248 SER A N 1
ATOM 1981 C CA . SER A 1 248 ? 5.320 26.909 13.361 1.00 37.84 248 SER A CA 1
ATOM 1982 C C . SER A 1 248 ? 4.048 27.462 14.010 1.00 37.84 248 SER A C 1
ATOM 1984 O O . SER A 1 248 ? 3.051 26.763 14.181 1.00 37.84 248 SER A O 1
ATOM 1986 N N . SER A 1 249 ? 4.095 28.731 14.408 1.00 38.41 249 SER A N 1
ATOM 1987 C CA . SER A 1 249 ? 2.907 29.573 14.435 1.00 38.41 249 SER A CA 1
ATOM 1988 C C . SER A 1 249 ? 2.618 29.973 12.993 1.00 38.41 249 SER A C 1
ATOM 1990 O O . SER A 1 249 ? 3.310 30.834 12.459 1.00 38.41 249 SER A O 1
ATOM 1992 N N . ASP A 1 250 ? 1.705 29.268 12.337 1.00 33.38 250 ASP A N 1
ATOM 1993 C CA . ASP A 1 250 ? 0.639 29.869 11.531 1.00 33.38 250 ASP A CA 1
ATOM 1994 C C . ASP A 1 250 ? -0.070 28.792 10.708 1.00 33.38 250 ASP A C 1
ATOM 1996 O O . ASP A 1 250 ? 0.525 28.072 9.907 1.00 33.38 250 ASP A O 1
ATOM 2000 N N . GLU A 1 251 ? -1.390 28.729 10.884 1.00 42.56 251 GLU A N 1
ATOM 2001 C CA . GLU A 1 251 ? -2.304 28.163 9.902 1.00 42.56 251 GLU A CA 1
ATOM 2002 C C . GLU A 1 251 ? -2.066 28.846 8.552 1.00 42.56 251 GLU A C 1
ATOM 2004 O O . GLU A 1 251 ? -2.489 29.982 8.333 1.00 42.56 251 GLU A O 1
ATOM 2009 N N . LYS A 1 252 ? -1.429 28.142 7.621 1.00 30.95 252 LYS A N 1
ATOM 2010 C CA . LYS A 1 252 ? -1.630 28.337 6.186 1.00 30.95 252 LYS A CA 1
ATOM 2011 C C . LYS A 1 252 ? -1.279 27.050 5.465 1.00 30.95 252 LYS A C 1
ATOM 2013 O O . LYS A 1 252 ? -0.220 26.473 5.663 1.00 30.95 252 LYS A O 1
ATOM 2018 N N . HIS A 1 253 ? -2.234 26.602 4.660 1.00 36.69 253 HIS A N 1
ATOM 2019 C CA . HIS A 1 253 ? -2.130 25.452 3.779 1.00 36.69 253 HIS A CA 1
ATOM 2020 C C . HIS A 1 253 ? -0.812 25.441 2.994 1.00 36.69 253 HIS A C 1
ATOM 2022 O O . HIS A 1 253 ? -0.667 26.210 2.047 1.00 36.69 253 HIS A O 1
ATOM 2028 N N . GLU A 1 254 ? 0.082 24.512 3.324 1.00 27.89 254 GLU A N 1
ATOM 2029 C CA . GLU A 1 254 ? 1.160 24.057 2.445 1.00 27.89 254 GLU A CA 1
ATOM 2030 C C . GLU A 1 254 ? 1.190 22.519 2.460 1.00 27.89 254 GLU A C 1
ATOM 2032 O O . GLU A 1 254 ? 0.966 21.891 3.497 1.00 27.89 254 GLU A O 1
ATOM 2037 N N . LEU A 1 255 ? 1.300 21.959 1.250 1.00 34.03 255 LEU A N 1
ATOM 2038 C CA . LEU A 1 255 ? 1.004 20.579 0.836 1.00 34.03 255 LEU A CA 1
ATOM 2039 C C . LEU A 1 255 ? 2.161 19.605 1.070 1.00 34.03 255 LEU A C 1
ATOM 2041 O O . LEU A 1 255 ? 3.314 20.007 0.800 1.00 34.03 255 LEU A O 1
#